Protein AF-Q84BA3-F1 (afdb_monomer)

Mean predicted aligned error: 8.58 Å

Secondary structure (DSSP, 8-state):
-HHHHTTS-GGGEEEES---TTHHHHGGGS--TT-EEEEESHHHHHHHHHHHHHHHHTSEEEEEEEEEPTTT--EEEEEEEEE---EEEEE---S---HHHHTTSPP------HHHHHHHHHHHHHHTSHHHHHHHHHHHHHHHHHHHHHHT----EEE-TTGGG-----SSTHHHHHHHHHHHHHHHHHHHTGGGS--EEEEETTEEEEEEEPPHHHHHHHHHHHHHHHHHHHTTTTTS---S---

Sequence (247 aa):
MEAVLGMMPEEERIQYSAMTGQSLYYLGETSLQHKILAIAEEEGVRQAAYALKLLQSDGELKIASTGKNEQSGELVTREYKVQGPVMLMLTTTASDVDEELLNRCLVLTVNESREQTQAIHAMQRHGQTLAGLLQSSEKQYLTTLHQNAQRLLRPLKVVNPYADRLTFLSDKTRTRRDHMKYLTLIQAIALLHQYQREVKRVEHRGQVIEYIEVEKSDIALANQLHTRCWAGRWMKCRRRRASCWCG

Nearest PDB structures (foldseek):
  6n55-assembly1_A  TM=3.656E-01  e=1.270E-01  Homo sapiens
  1s12-assembly1_A  TM=3.911E-01  e=2.007E+00  Thermotoga maritima
  6n53-assembly1_A-2  TM=2.383E-01  e=1.072E+00  Homo sapiens
  2zth-assembly1_A  TM=3.337E-01  e=4.830E+00  Rattus norvegicus
  1uty-assembly1_B  TM=1.773E-01  e=3.315E+00  Bluetongue virus 8

Solvent-accessible surface area (backbone atoms only — not comparable to full-atom values): 14679 Å² total; per-residue (Å²): 109,65,77,63,57,60,46,46,47,70,93,44,49,48,78,38,74,63,47,59,40,67,54,62,48,66,41,34,87,50,82,42,49,78,19,33,46,33,39,39,45,46,81,21,45,68,59,22,44,67,58,58,47,40,32,71,74,70,32,40,45,77,49,80,44,82,40,70,38,92,87,79,68,45,81,39,80,41,77,36,53,29,48,39,56,57,46,81,46,78,45,68,89,71,90,83,66,63,65,72,57,58,68,71,52,86,75,82,79,86,78,82,47,70,67,53,52,51,51,49,52,51,51,57,58,43,47,75,34,74,69,30,49,54,47,53,58,52,48,55,53,52,36,51,51,48,22,51,55,58,72,65,60,72,96,62,43,70,44,56,90,58,54,93,73,66,78,68,74,82,90,47,82,68,36,62,53,52,46,50,54,52,54,50,47,28,42,52,48,35,58,73,43,47,92,82,50,72,79,42,77,47,77,55,96,92,41,80,46,56,28,35,68,53,52,71,66,33,50,53,51,38,53,55,49,46,51,70,64,42,46,92,76,50,64,82,65,67,84,75,70,94,79,80,80,90,126

pLDDT: mean 83.38, std 15.81, range [28.83, 98.25]

Foldseek 3Di:
DCVVVLLADPLQEDEDQAAALVVVLVCLVPAQANHEYEYEECPRCVRNVVVVLCCCPVQKDKDWDWDADPPPRDTDIDIGMYGYDHHYHYDYPDPDDDVSVVLQDQDFDDDPDPVVVVVVVVLVVCCPDPVVVVVVVVVVVVSVVSNVLVVPQDPAAEDEPCLVVPDDDPPDPSVVNVSVVLVVQLRVLVSSCVVVFDWDWDDDPNDIHTHTYGDPVSNVVSVVVCCVRVVVPCVVPPPPDDDPDPD

Radius of gyration: 22.09 Å; Cα contacts (8 Å, |Δi|>4): 274; chains: 1; bounding box: 70×62×45 Å

Organism: Dickeya chrysanthemi (NCBI:txid556)

Structure (mmCIF, N/CA/C/O backbone):
data_AF-Q84BA3-F1
#
_entry.id   AF-Q84BA3-F1
#
loop_
_atom_site.group_PDB
_atom_site.id
_atom_site.type_symbol
_atom_site.label_atom_id
_atom_site.label_alt_id
_atom_site.label_comp_id
_atom_site.label_asym_id
_atom_site.label_entity_id
_atom_site.label_seq_id
_atom_site.pdbx_PDB_ins_code
_atom_site.Cartn_x
_atom_site.Cartn_y
_atom_site.Cartn_z
_atom_site.occupancy
_atom_site.B_iso_or_equiv
_atom_site.auth_seq_id
_atom_site.auth_comp_id
_atom_site.auth_asym_id
_atom_site.auth_atom_id
_atom_site.pdbx_PDB_model_num
ATOM 1 N N . MET A 1 1 ? 0.067 12.015 4.392 1.00 82.31 1 MET A N 1
ATOM 2 C CA . MET A 1 1 ? -0.953 10.988 4.089 1.00 82.31 1 MET A CA 1
ATOM 3 C C . MET A 1 1 ? -1.773 11.371 2.869 1.00 82.31 1 MET A C 1
ATOM 5 O O . MET A 1 1 ? -1.718 10.645 1.885 1.00 82.31 1 MET A O 1
ATOM 9 N N . GLU A 1 2 ? -2.438 12.528 2.888 1.00 84.06 2 GLU A N 1
ATOM 10 C CA . GLU A 1 2 ? -3.328 12.990 1.808 1.00 84.06 2 GLU A CA 1
ATOM 11 C C . GLU A 1 2 ? -2.705 12.960 0.411 1.00 84.06 2 GLU A C 1
ATOM 13 O O . GLU A 1 2 ? -3.321 12.445 -0.510 1.00 84.06 2 GLU A O 1
ATOM 18 N N . ALA A 1 3 ? -1.465 13.433 0.246 1.00 86.19 3 ALA A N 1
ATOM 19 C CA . ALA A 1 3 ? -0.806 13.429 -1.061 1.00 86.19 3 ALA A CA 1
ATOM 20 C C . ALA A 1 3 ? -0.650 12.017 -1.658 1.00 86.19 3 ALA A C 1
ATOM 22 O O . ALA A 1 3 ? -0.769 11.850 -2.865 1.00 86.19 3 ALA A O 1
ATOM 23 N N . VAL A 1 4 ? -0.406 11.003 -0.821 1.00 88.44 4 VAL A N 1
ATOM 24 C CA . VAL A 1 4 ? -0.268 9.606 -1.265 1.00 88.44 4 VAL A CA 1
ATOM 25 C C . VAL A 1 4 ? -1.645 8.992 -1.510 1.00 88.44 4 VAL A C 1
ATOM 27 O O . VAL A 1 4 ? -1.865 8.401 -2.562 1.00 88.44 4 VAL A O 1
ATOM 30 N N . LEU A 1 5 ? -2.595 9.183 -0.586 1.00 91.50 5 LEU A N 1
ATOM 31 C CA . LEU A 1 5 ? -3.969 8.693 -0.753 1.00 91.50 5 LEU A CA 1
ATOM 32 C C . LEU A 1 5 ? -4.692 9.349 -1.928 1.00 91.50 5 LEU A C 1
ATOM 34 O O . LEU A 1 5 ? -5.558 8.723 -2.524 1.00 91.50 5 LEU A O 1
ATOM 38 N N . GLY A 1 6 ? -4.367 10.598 -2.263 1.00 92.31 6 GLY A N 1
ATOM 39 C CA . GLY A 1 6 ? -4.923 11.316 -3.410 1.00 92.31 6 GLY A CA 1
ATOM 40 C C . GLY A 1 6 ? -4.546 10.688 -4.748 1.00 92.31 6 GLY A C 1
ATOM 41 O O . GLY A 1 6 ? -5.273 10.850 -5.721 1.00 92.31 6 GLY A O 1
ATOM 42 N N . MET A 1 7 ? -3.455 9.922 -4.800 1.00 92.62 7 MET A N 1
ATOM 43 C CA . MET A 1 7 ? -3.061 9.194 -6.008 1.00 92.62 7 MET A CA 1
ATOM 44 C C . MET A 1 7 ? -3.900 7.933 -6.239 1.00 92.62 7 MET A C 1
ATOM 46 O O . MET A 1 7 ? -3.851 7.388 -7.340 1.00 92.62 7 MET A O 1
ATOM 50 N N . MET A 1 8 ? -4.639 7.465 -5.229 1.00 94.88 8 MET A N 1
ATOM 51 C CA . MET A 1 8 ? -5.476 6.264 -5.284 1.00 94.88 8 MET A CA 1
ATOM 52 C C . MET A 1 8 ? -6.904 6.617 -5.732 1.00 94.88 8 MET A C 1
ATOM 54 O O . MET A 1 8 ? -7.374 7.706 -5.392 1.00 94.88 8 MET A O 1
ATOM 58 N N . PRO A 1 9 ? -7.597 5.734 -6.479 1.00 95.00 9 PRO A N 1
ATOM 59 C CA . PRO A 1 9 ? -9.021 5.887 -6.782 1.00 95.00 9 PRO A CA 1
ATOM 60 C C . PRO A 1 9 ? -9.851 6.122 -5.514 1.00 95.00 9 PRO 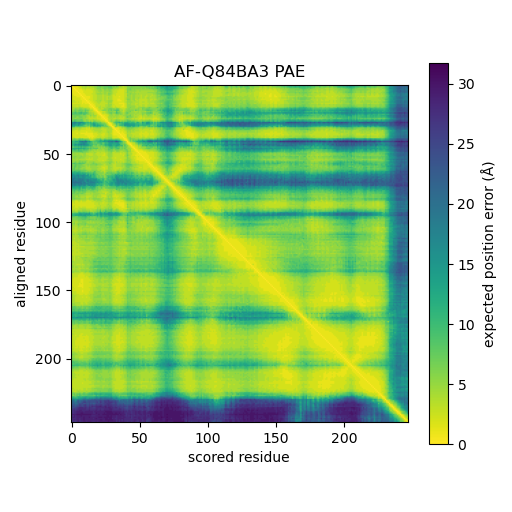A C 1
ATOM 62 O O . PRO A 1 9 ? -9.606 5.489 -4.485 1.00 95.00 9 PRO A O 1
ATOM 65 N N . GLU A 1 10 ? -10.826 7.030 -5.571 1.00 92.62 10 GLU A N 1
ATOM 66 C CA . GLU A 1 10 ? -11.609 7.413 -4.390 1.00 92.62 10 GLU A CA 1
ATOM 67 C C . GLU A 1 10 ? -12.462 6.266 -3.858 1.00 92.62 10 GLU A C 1
ATOM 69 O O . GLU A 1 10 ? -12.597 6.101 -2.650 1.00 92.62 10 GLU A O 1
ATOM 74 N N . GLU A 1 11 ? -12.966 5.430 -4.757 1.00 92.31 11 GLU A N 1
ATOM 75 C CA . GLU A 1 11 ? -13.736 4.240 -4.439 1.00 92.31 11 GLU A CA 1
ATOM 76 C C . GLU A 1 11 ? -12.907 3.146 -3.749 1.00 92.31 11 GLU A C 1
ATOM 78 O O . GLU A 1 11 ? -13.489 2.274 -3.109 1.00 92.31 11 GLU A O 1
ATOM 83 N N . GLU A 1 12 ? -11.571 3.189 -3.823 1.00 92.50 12 GLU A N 1
ATOM 84 C CA . GLU A 1 12 ? -10.677 2.194 -3.209 1.00 92.50 12 GLU A CA 1
ATOM 85 C C . GLU A 1 12 ? -10.097 2.632 -1.864 1.00 92.50 12 GLU A C 1
ATOM 87 O O . GLU A 1 12 ? -9.300 1.910 -1.259 1.00 92.50 12 GLU A O 1
ATOM 92 N N . ARG A 1 13 ? -10.499 3.800 -1.356 1.00 91.88 13 ARG A N 1
ATOM 93 C CA . ARG A 1 13 ? -10.029 4.330 -0.074 1.00 91.88 13 ARG A CA 1
ATOM 94 C C . ARG A 1 13 ? -11.191 4.667 0.849 1.00 91.88 13 ARG A C 1
ATOM 96 O O . ARG A 1 13 ? -12.211 5.203 0.434 1.00 91.88 13 ARG A O 1
ATOM 103 N N . ILE A 1 14 ? -10.997 4.394 2.129 1.00 90.50 14 ILE A N 1
ATOM 104 C CA . ILE A 1 14 ? -11.876 4.799 3.220 1.00 90.50 14 ILE A CA 1
ATOM 105 C C . ILE A 1 14 ? -10.997 5.530 4.224 1.00 90.50 14 ILE A C 1
ATOM 107 O O . ILE A 1 14 ? -9.989 4.985 4.675 1.00 90.50 14 ILE A O 1
ATOM 111 N N . GLN A 1 15 ? -11.351 6.770 4.548 1.00 88.38 15 GLN A N 1
ATOM 112 C CA . GLN A 1 15 ? -10.556 7.624 5.422 1.00 88.38 15 GLN A CA 1
ATOM 113 C C . GLN A 1 15 ? -11.372 8.070 6.632 1.00 88.38 15 GLN A C 1
ATOM 115 O O . GLN A 1 15 ? -12.465 8.612 6.482 1.00 88.38 15 GLN A O 1
ATOM 120 N N . TYR A 1 16 ? -10.796 7.900 7.819 1.00 85.31 16 TYR A N 1
ATOM 121 C CA . TYR A 1 16 ? -11.341 8.401 9.075 1.00 85.31 16 TYR A CA 1
ATOM 122 C C . TYR A 1 16 ? -10.332 9.316 9.767 1.00 85.31 16 TYR A C 1
ATOM 124 O O . TYR A 1 16 ? -9.139 9.013 9.821 1.00 85.31 16 TYR A O 1
ATOM 132 N N . SER A 1 17 ? -10.818 10.428 10.321 1.00 78.81 17 SER A N 1
ATOM 133 C CA . SER A 1 17 ? -10.006 11.317 11.164 1.00 78.81 17 SER A CA 1
ATOM 134 C C . SER A 1 17 ? -9.794 10.760 12.569 1.00 78.81 17 SER A C 1
ATOM 136 O O . SER A 1 17 ? -8.818 11.097 13.214 1.00 78.81 17 SER A O 1
ATOM 138 N N . ALA A 1 18 ? -10.731 9.945 13.050 1.00 74.50 18 ALA A N 1
ATOM 139 C CA . ALA A 1 18 ? -10.654 9.214 14.307 1.00 74.50 18 ALA A CA 1
ATOM 140 C C . ALA A 1 18 ? -11.649 8.048 14.250 1.00 74.50 18 ALA A C 1
ATOM 142 O O . ALA A 1 18 ? -12.666 8.125 13.558 1.00 74.50 18 ALA A O 1
ATOM 143 N N . MET A 1 19 ? -11.365 6.968 14.973 1.00 75.62 19 MET A N 1
ATOM 144 C CA . MET A 1 19 ? -12.190 5.760 14.981 1.00 75.62 19 MET A CA 1
ATOM 145 C C . MET A 1 19 ? -12.128 5.110 16.365 1.00 75.62 19 MET A C 1
ATOM 147 O O . MET A 1 19 ? -11.052 5.021 16.945 1.00 75.62 19 MET A O 1
ATOM 151 N N . THR A 1 20 ? -13.252 4.640 16.910 1.00 75.62 20 THR A N 1
ATOM 152 C CA . THR A 1 20 ? -13.233 3.883 18.175 1.00 75.62 20 THR A CA 1
ATOM 153 C C . THR A 1 20 ? -12.875 2.423 17.910 1.00 75.62 20 THR A C 1
ATOM 155 O O . THR A 1 20 ? -13.203 1.882 16.851 1.00 75.62 20 THR A O 1
ATOM 158 N N . GLY A 1 21 ? -12.280 1.737 18.890 1.00 72.38 21 GLY A N 1
ATOM 159 C CA . GLY A 1 21 ? -11.911 0.323 18.737 1.00 72.38 21 GLY A CA 1
ATOM 160 C C . GLY A 1 21 ? -13.070 -0.598 18.338 1.00 72.38 21 GLY A C 1
ATOM 161 O O . GLY A 1 21 ? -12.876 -1.558 17.596 1.00 72.38 21 GLY A O 1
ATOM 162 N N . GLN A 1 22 ? -14.287 -0.276 18.784 1.00 77.44 22 GLN A N 1
ATOM 163 C CA . GLN A 1 22 ? -15.493 -1.044 18.477 1.00 77.44 22 GLN A CA 1
ATOM 164 C C . GLN A 1 22 ? -16.050 -0.750 17.084 1.00 77.44 22 GLN A C 1
ATOM 166 O O . GLN A 1 22 ? -16.529 -1.666 16.423 1.00 77.44 22 GLN A O 1
ATOM 171 N N . SER A 1 23 ? -15.957 0.496 16.606 1.00 79.12 23 SER A N 1
ATOM 172 C CA . SER A 1 23 ? -16.542 0.883 15.314 1.00 79.12 23 SER A CA 1
ATOM 173 C C . SER A 1 23 ? -16.012 0.065 14.133 1.00 79.12 23 SER A C 1
ATOM 175 O O . SER A 1 23 ? -16.783 -0.229 13.225 1.00 79.12 23 SER A O 1
ATOM 177 N N . LEU A 1 24 ? -14.760 -0.415 14.193 1.00 80.44 24 LEU A N 1
ATOM 178 C CA . LEU A 1 24 ? -14.180 -1.265 13.150 1.00 80.44 24 LEU A CA 1
ATOM 179 C C . LEU A 1 24 ? -15.002 -2.539 12.903 1.00 80.44 24 LEU A C 1
ATOM 181 O O . LEU A 1 24 ? -15.130 -2.948 11.757 1.00 80.44 24 LEU A O 1
ATOM 185 N N . TYR A 1 25 ? -15.597 -3.139 13.938 1.00 81.75 25 TYR A N 1
ATOM 186 C CA . TYR A 1 25 ? -16.405 -4.354 13.790 1.00 81.75 25 TYR A CA 1
ATOM 187 C C . TYR A 1 25 ? -17.753 -4.105 13.104 1.00 81.75 25 TYR A C 1
ATOM 189 O O . TYR A 1 25 ? -18.306 -5.010 12.483 1.00 81.75 25 TYR A O 1
ATOM 197 N N . TYR A 1 26 ? -18.263 -2.877 13.192 1.00 78.94 26 TYR A N 1
ATOM 198 C CA . TYR A 1 26 ? -19.525 -2.463 12.581 1.00 78.94 26 TYR A CA 1
ATOM 199 C C . TYR A 1 26 ? -19.335 -1.911 11.166 1.00 78.94 26 TYR A C 1
ATOM 201 O O . TYR A 1 26 ? -20.311 -1.727 10.446 1.00 78.94 26 TYR A O 1
ATOM 209 N N . LEU A 1 27 ? -18.087 -1.734 10.714 1.00 76.56 27 LEU A N 1
ATOM 210 C CA . LEU A 1 27 ? -17.795 -1.381 9.325 1.00 76.56 27 LEU A CA 1
ATOM 211 C C . LEU A 1 27 ? -18.177 -2.482 8.335 1.00 76.56 27 LEU A C 1
ATOM 213 O O . LEU A 1 27 ? -18.086 -2.232 7.148 1.00 76.56 27 LEU A O 1
ATOM 217 N N . GLY A 1 28 ? -18.613 -3.669 8.774 1.00 62.25 28 GLY A N 1
ATOM 218 C CA . GLY A 1 28 ? -18.978 -4.791 7.900 1.00 62.25 28 GLY A CA 1
ATOM 219 C C . GLY A 1 28 ? -20.085 -4.482 6.888 1.00 62.25 28 GLY A C 1
ATOM 220 O O . GLY A 1 28 ? -20.147 -5.123 5.843 1.00 62.25 28 GLY A O 1
ATOM 221 N N . GLU A 1 29 ? -20.913 -3.467 7.154 1.00 61.31 29 GLU A N 1
ATOM 222 C CA . GLU A 1 29 ? -21.883 -2.938 6.183 1.00 61.31 29 GLU A CA 1
ATOM 223 C C . GLU A 1 29 ? -21.196 -2.263 4.977 1.00 61.31 29 GLU A C 1
ATOM 225 O O . GLU A 1 29 ? -21.759 -2.187 3.888 1.00 61.31 29 GLU A O 1
ATOM 230 N N . THR A 1 30 ? -19.949 -1.820 5.146 1.00 65.06 30 THR A N 1
ATOM 231 C CA . THR A 1 30 ? -19.073 -1.274 4.105 1.00 65.06 30 THR A CA 1
ATOM 232 C C . THR A 1 30 ? -17.972 -2.293 3.777 1.00 65.06 30 THR A C 1
ATOM 234 O O . THR A 1 30 ? -17.165 -2.664 4.625 1.00 65.06 30 THR A O 1
ATOM 237 N N . SER A 1 31 ? -17.886 -2.769 2.532 1.00 74.88 31 SER A N 1
ATOM 238 C CA . SER A 1 31 ? -16.836 -3.731 2.159 1.00 74.88 31 SER A CA 1
ATOM 239 C C . SER A 1 31 ? -15.438 -3.110 2.307 1.00 74.88 31 SER A C 1
ATOM 241 O O . SER A 1 31 ? -15.083 -2.213 1.543 1.00 74.88 31 SER A O 1
ATOM 243 N N . LEU A 1 32 ? -14.637 -3.592 3.268 1.00 86.81 32 LEU A N 1
ATOM 244 C CA . LEU A 1 32 ? -13.213 -3.237 3.416 1.00 86.81 32 LEU A CA 1
ATOM 245 C C . LEU A 1 32 ? -12.291 -4.098 2.541 1.00 86.81 32 LEU A C 1
ATOM 247 O O . LEU A 1 32 ? -11.094 -3.823 2.434 1.00 86.81 32 LEU A O 1
ATOM 251 N N . GLN A 1 33 ? -12.835 -5.147 1.927 1.00 89.25 33 GLN A N 1
ATOM 252 C CA . GLN A 1 33 ? -12.068 -6.071 1.112 1.00 89.25 33 GLN A CA 1
ATOM 253 C C . GLN A 1 33 ? -11.496 -5.344 -0.112 1.00 89.25 33 GLN A C 1
ATOM 255 O O . GLN A 1 33 ? -12.212 -4.679 -0.854 1.00 89.25 33 GLN A O 1
ATOM 260 N N . HIS A 1 34 ? -10.185 -5.490 -0.296 1.00 89.50 34 HIS A N 1
ATOM 261 C CA . HIS A 1 34 ? -9.363 -4.842 -1.318 1.00 89.50 34 HIS A CA 1
ATOM 262 C C . HIS A 1 34 ? -9.282 -3.308 -1.241 1.00 89.50 34 HIS A C 1
ATOM 264 O O . HIS A 1 34 ? -8.751 -2.695 -2.162 1.00 89.50 34 HIS A O 1
ATOM 270 N N . LYS A 1 35 ? -9.695 -2.693 -0.123 1.00 91.94 35 LYS A N 1
ATOM 271 C CA . LYS A 1 35 ? -9.622 -1.237 0.076 1.00 91.94 35 LYS A CA 1
ATOM 272 C C . LYS A 1 35 ? -8.442 -0.799 0.933 1.00 91.94 35 LYS A C 1
ATOM 274 O O . LYS A 1 35 ? -7.817 -1.585 1.650 1.00 91.94 35 LYS A O 1
ATOM 279 N N . ILE A 1 36 ? -8.160 0.496 0.874 1.00 93.00 36 ILE A N 1
ATOM 280 C CA . ILE A 1 36 ? -7.239 1.194 1.764 1.00 93.00 36 ILE A CA 1
ATOM 281 C C . ILE A 1 36 ? -8.044 1.779 2.923 1.00 93.00 36 ILE A C 1
ATOM 283 O O . ILE A 1 36 ? -8.862 2.671 2.713 1.00 93.00 36 ILE A O 1
ATOM 287 N N . LEU A 1 37 ? -7.789 1.317 4.144 1.00 90.44 37 LEU A N 1
ATOM 288 C CA . LEU A 1 37 ? -8.299 1.934 5.363 1.00 90.44 37 LEU A CA 1
ATOM 289 C C . LEU A 1 37 ? -7.246 2.905 5.904 1.00 90.44 37 LEU A C 1
ATOM 291 O O . LEU A 1 37 ? -6.203 2.496 6.424 1.00 90.44 37 LEU A O 1
ATOM 295 N N . ALA A 1 38 ? -7.528 4.195 5.761 1.00 90.25 38 ALA A N 1
ATOM 296 C CA . ALA A 1 38 ? -6.699 5.280 6.248 1.00 90.25 38 ALA A CA 1
ATOM 297 C C . ALA A 1 38 ? -7.251 5.852 7.557 1.00 90.25 38 ALA A C 1
ATOM 299 O O . ALA A 1 38 ? -8.403 6.281 7.613 1.00 90.25 38 ALA A O 1
ATOM 300 N N . ILE A 1 39 ? -6.424 5.892 8.599 1.00 86.25 39 ILE A N 1
ATOM 301 C CA . ILE A 1 39 ? -6.796 6.460 9.901 1.00 86.25 39 ILE A CA 1
ATOM 302 C C . ILE A 1 39 ? -5.779 7.546 10.244 1.00 86.25 39 ILE A C 1
ATOM 304 O O . ILE A 1 39 ? -4.583 7.264 10.392 1.00 86.25 39 ILE A O 1
ATOM 308 N N . ALA A 1 40 ? -6.252 8.790 10.326 1.00 79.25 40 ALA A N 1
ATOM 309 C CA . ALA A 1 40 ? -5.443 9.903 10.802 1.00 79.25 40 ALA A CA 1
ATOM 310 C C . ALA A 1 40 ? -5.349 9.848 12.334 1.00 79.25 40 ALA A C 1
ATOM 312 O O . ALA A 1 40 ? -6.365 9.693 12.994 1.00 79.25 40 ALA A O 1
ATOM 313 N N . GLU A 1 41 ? -4.137 10.001 12.868 1.00 71.12 41 GLU A N 1
ATOM 314 C CA . GLU A 1 41 ? -3.831 10.184 14.296 1.00 71.12 41 GLU A CA 1
ATOM 315 C C . GLU A 1 41 ? -4.161 8.990 15.226 1.00 71.12 41 GLU A C 1
ATOM 317 O O . GLU A 1 41 ? -5.109 8.225 15.057 1.00 71.12 41 GLU A O 1
ATOM 322 N N . GLU A 1 42 ? -3.289 8.759 16.215 1.00 61.81 42 GLU A N 1
ATOM 323 C CA . GLU A 1 42 ? -3.194 7.472 16.923 1.00 61.81 42 GLU A CA 1
ATOM 324 C C . GLU A 1 42 ? -4.293 7.223 17.963 1.00 61.81 42 GLU A C 1
ATOM 326 O O . GLU A 1 42 ? -4.527 6.064 18.294 1.00 61.81 42 GLU A O 1
ATOM 331 N N . GLU A 1 43 ? -4.982 8.246 18.482 1.00 62.56 43 GLU A N 1
ATOM 332 C CA . GLU A 1 43 ? -5.937 8.057 19.592 1.00 62.56 43 GLU A CA 1
ATOM 333 C C . GLU A 1 43 ? -6.988 6.979 19.249 1.00 62.56 43 GLU A C 1
ATOM 335 O O . GLU A 1 43 ? -7.317 6.118 20.070 1.00 62.56 43 GLU A O 1
ATOM 340 N N . GLY A 1 44 ? -7.423 6.942 17.982 1.00 58.59 44 GLY A N 1
ATOM 341 C CA . GLY A 1 44 ? -8.300 5.892 17.464 1.00 58.59 44 GLY A CA 1
ATOM 342 C C . GLY A 1 44 ? -7.599 4.568 17.127 1.00 58.59 44 GLY A C 1
ATOM 343 O O . GLY A 1 44 ? -8.170 3.488 17.294 1.00 58.59 44 GLY A O 1
ATOM 344 N N . VAL A 1 45 ? -6.334 4.616 16.700 1.00 64.62 45 VAL A N 1
ATOM 345 C CA . VAL A 1 45 ? -5.530 3.423 16.380 1.00 64.62 45 VAL A CA 1
ATOM 346 C C . VAL A 1 45 ? -5.225 2.612 17.633 1.00 64.62 45 VAL A C 1
ATOM 348 O O . VAL A 1 45 ? -5.327 1.390 17.582 1.00 64.62 45 VAL A O 1
ATOM 351 N N . ARG A 1 46 ? -4.902 3.246 18.766 1.00 68.25 46 ARG A N 1
ATOM 352 C CA . ARG A 1 46 ? -4.564 2.538 20.012 1.00 68.25 46 ARG A CA 1
ATOM 353 C C . ARG A 1 46 ? -5.735 1.698 20.525 1.00 68.25 46 ARG A C 1
ATOM 355 O O . ARG A 1 46 ? -5.549 0.545 20.904 1.00 68.25 46 ARG A O 1
ATOM 362 N N . GLN A 1 47 ? -6.951 2.239 20.457 1.00 66.81 47 GLN A N 1
ATOM 363 C CA . GLN A 1 47 ? -8.168 1.514 20.835 1.00 66.81 47 GLN A CA 1
ATOM 364 C C . GLN A 1 47 ? -8.531 0.403 19.836 1.00 66.81 47 GLN A C 1
ATOM 366 O O . GLN A 1 47 ? -9.110 -0.610 20.225 1.00 66.81 47 GLN A O 1
ATOM 371 N N . ALA A 1 48 ? -8.190 0.574 18.555 1.00 73.94 48 ALA A N 1
ATOM 372 C CA . ALA A 1 48 ? -8.472 -0.388 17.488 1.00 73.94 48 ALA A CA 1
ATOM 373 C C . ALA A 1 48 ? -7.313 -1.356 17.185 1.00 73.94 48 ALA A C 1
ATOM 375 O O . ALA A 1 48 ? -7.476 -2.246 16.351 1.00 73.94 48 ALA A O 1
ATOM 376 N N . ALA A 1 49 ? -6.155 -1.222 17.841 1.00 77.00 49 ALA A N 1
ATOM 377 C CA . ALA A 1 49 ? -4.911 -1.903 17.469 1.00 77.00 49 ALA A CA 1
ATOM 378 C C . ALA A 1 49 ? -5.065 -3.428 17.415 1.00 77.00 49 ALA A C 1
ATOM 380 O O . ALA A 1 49 ? -4.583 -4.074 16.483 1.00 77.00 49 ALA A O 1
ATOM 381 N N . TYR A 1 50 ? -5.796 -4.000 18.375 1.00 79.50 50 TYR A N 1
ATOM 382 C CA . TYR A 1 50 ? -6.081 -5.433 18.408 1.00 79.50 50 TYR A CA 1
ATOM 383 C C . TYR A 1 50 ? -6.931 -5.888 17.213 1.00 79.50 50 TYR A C 1
ATOM 385 O O . TYR A 1 50 ? -6.601 -6.872 16.554 1.00 79.50 50 TYR A O 1
ATOM 393 N N . ALA A 1 51 ? -7.984 -5.143 16.882 1.00 82.56 51 ALA A N 1
ATOM 394 C CA . ALA A 1 51 ? -8.846 -5.460 15.750 1.00 82.56 51 ALA A CA 1
ATOM 395 C C . ALA A 1 51 ? -8.099 -5.271 14.413 1.00 82.56 51 ALA A C 1
ATOM 397 O O . ALA A 1 51 ? -8.152 -6.129 13.538 1.00 82.56 51 ALA A O 1
ATOM 398 N N . LEU A 1 52 ? -7.289 -4.217 14.277 1.00 83.00 52 LEU A N 1
ATOM 399 C CA . LEU A 1 52 ? -6.418 -4.013 13.110 1.00 83.00 52 LEU A CA 1
ATOM 400 C C . LEU A 1 52 ? -5.359 -5.118 12.965 1.00 83.00 52 LEU A C 1
ATOM 402 O O . LEU A 1 52 ? -4.968 -5.462 11.846 1.00 83.00 52 LEU A O 1
ATOM 406 N N . LYS A 1 53 ? -4.884 -5.682 14.081 1.00 81.38 53 LYS A N 1
ATOM 407 C CA . LYS A 1 53 ? -3.974 -6.833 14.092 1.00 81.38 53 LYS A CA 1
ATOM 408 C C . LYS A 1 53 ? -4.669 -8.089 13.570 1.00 81.38 53 LYS A C 1
ATOM 410 O O . LYS A 1 53 ? -4.106 -8.727 12.683 1.00 81.38 53 LYS A O 1
ATOM 415 N N . LEU A 1 54 ? -5.852 -8.419 14.093 1.00 83.44 54 LEU A N 1
ATOM 416 C CA . LEU A 1 54 ? -6.629 -9.583 13.653 1.00 83.44 54 LEU A CA 1
ATOM 417 C C . LEU A 1 54 ? -7.002 -9.476 12.171 1.00 83.44 54 LEU A C 1
ATOM 419 O O . LEU A 1 54 ? -6.808 -10.421 11.417 1.00 83.44 54 LEU A O 1
ATOM 423 N N . LEU A 1 55 ? -7.425 -8.296 11.714 1.00 84.94 55 LEU A N 1
ATOM 424 C CA . LEU A 1 55 ? -7.779 -8.085 10.310 1.00 84.94 55 LEU A CA 1
ATOM 425 C C . LEU A 1 55 ? -6.579 -8.283 9.365 1.00 84.94 55 LEU A C 1
ATOM 427 O O . LEU A 1 55 ? -6.748 -8.775 8.252 1.00 84.94 55 LEU A O 1
ATOM 431 N N . GLN A 1 56 ? -5.361 -7.947 9.809 1.00 82.25 56 GLN A N 1
ATOM 432 C CA . GLN A 1 56 ? -4.130 -8.199 9.050 1.00 82.25 56 GLN A CA 1
ATOM 433 C C . GLN A 1 56 ? -3.670 -9.662 9.082 1.00 82.25 56 GLN A C 1
ATOM 435 O O . GLN A 1 56 ? -3.046 -10.103 8.118 1.00 82.25 56 GLN A O 1
ATOM 440 N N . SER A 1 57 ? -3.880 -10.390 10.186 1.00 80.44 57 SER A N 1
ATOM 441 C CA . SER A 1 57 ? -3.409 -11.776 10.316 1.00 80.44 57 SER A CA 1
ATOM 442 C C . SER A 1 57 ? -4.406 -12.793 9.779 1.00 80.44 57 SER A C 1
ATOM 444 O O . SER A 1 57 ? -4.011 -13.698 9.048 1.00 80.44 57 SER A O 1
ATOM 446 N N . ASP A 1 58 ? -5.676 -12.620 10.124 1.00 84.19 58 ASP A N 1
ATOM 447 C CA . ASP A 1 58 ? -6.721 -13.625 9.936 1.00 84.19 58 ASP A CA 1
ATOM 448 C C . ASP A 1 58 ? -7.586 -13.289 8.713 1.00 84.19 58 ASP A C 1
ATOM 450 O O . ASP A 1 58 ? -8.319 -14.134 8.207 1.00 84.19 58 ASP A O 1
ATOM 454 N N . GLY A 1 59 ? -7.485 -12.054 8.208 1.00 83.38 59 GLY A N 1
ATOM 455 C CA . GLY A 1 59 ? -8.211 -11.593 7.027 1.00 83.38 59 GLY A CA 1
ATOM 456 C C . GLY A 1 59 ? -9.705 -11.363 7.263 1.00 83.38 59 GLY A C 1
ATOM 457 O O . GLY A 1 59 ? -10.406 -10.974 6.333 1.00 83.38 59 GLY A O 1
ATOM 458 N N . GLU A 1 60 ? -10.206 -11.557 8.482 1.00 87.50 60 GLU A N 1
ATOM 459 C CA . GLU A 1 60 ? -11.581 -11.253 8.868 1.00 87.50 60 GLU A CA 1
ATOM 460 C C . GLU A 1 60 ? -11.678 -10.815 10.336 1.00 87.50 60 GLU A C 1
ATOM 462 O O . GLU A 1 60 ? -10.846 -11.173 11.167 1.00 87.50 60 GLU A O 1
ATOM 467 N N . LEU A 1 61 ? -12.720 -10.045 10.655 1.00 86.94 61 LEU A N 1
ATOM 468 C CA . LEU A 1 61 ? -13.149 -9.760 12.024 1.00 86.94 61 LEU A CA 1
ATOM 469 C C . LEU A 1 61 ? -14.569 -10.257 12.213 1.00 86.94 61 LEU A C 1
ATOM 471 O O . LEU A 1 61 ? -15.412 -10.083 11.333 1.00 86.94 61 LEU A O 1
ATOM 475 N N . LYS A 1 62 ? -14.833 -10.842 13.378 1.00 85.94 62 LYS A N 1
ATOM 476 C CA . LYS A 1 62 ? -16.163 -11.273 13.799 1.00 85.94 62 LYS A CA 1
ATOM 477 C C . LYS A 1 62 ? -16.392 -10.848 15.239 1.00 85.94 62 LYS A C 1
ATOM 479 O O . LYS A 1 62 ? -15.524 -11.059 16.084 1.00 85.94 62 LYS A O 1
ATOM 484 N N . ILE A 1 63 ? -17.556 -10.276 15.512 1.00 86.00 63 ILE A N 1
ATOM 485 C CA . ILE A 1 63 ? -18.021 -10.018 16.874 1.00 86.00 63 ILE A CA 1
ATOM 486 C C . ILE A 1 63 ? -19.508 -10.346 16.968 1.00 86.00 63 ILE A C 1
ATOM 488 O O . ILE A 1 63 ? -20.276 -10.064 16.049 1.00 86.00 63 ILE A O 1
ATOM 492 N N . ALA A 1 64 ? -19.913 -10.932 18.087 1.00 85.69 64 ALA A N 1
ATOM 493 C CA . ALA A 1 64 ? -21.313 -11.078 18.450 1.00 85.69 64 ALA A CA 1
ATOM 494 C C . ALA A 1 64 ? -21.674 -9.949 19.421 1.00 85.69 64 ALA A C 1
ATOM 496 O O . ALA A 1 64 ? -20.994 -9.760 20.431 1.00 85.69 64 ALA A O 1
ATOM 497 N N . SER A 1 65 ? -22.719 -9.187 19.110 1.00 84.44 65 SER A N 1
ATOM 498 C CA . SER A 1 65 ? -23.191 -8.078 19.940 1.00 84.44 65 SER A CA 1
ATOM 499 C C . SER A 1 65 ? -24.704 -8.151 20.108 1.00 84.44 65 SER A C 1
ATOM 501 O O . SER A 1 65 ? -25.430 -8.567 19.204 1.00 84.44 65 SER A O 1
ATOM 503 N N . THR A 1 66 ? -25.200 -7.780 21.284 1.00 85.25 66 THR A N 1
ATOM 504 C CA . THR A 1 66 ? -26.631 -7.835 21.589 1.00 85.25 66 THR A CA 1
ATOM 505 C C . THR A 1 66 ? -27.334 -6.625 20.978 1.00 85.25 66 THR A C 1
ATOM 507 O O . THR A 1 66 ? -27.113 -5.492 21.399 1.00 85.25 66 THR A O 1
ATOM 510 N N . GLY A 1 67 ? -28.193 -6.866 19.988 1.00 81.19 67 GLY A N 1
ATOM 511 C CA . GLY A 1 67 ? -29.080 -5.872 19.392 1.00 81.19 67 GLY A CA 1
ATOM 512 C C . GLY A 1 67 ? -30.511 -6.014 19.907 1.00 81.19 67 GLY A C 1
ATOM 513 O O . GLY A 1 67 ? -30.890 -7.039 20.470 1.00 81.19 67 GLY A O 1
ATOM 514 N N . LYS A 1 68 ? -31.335 -4.989 19.697 1.00 82.44 68 LYS A N 1
ATOM 515 C CA . LYS A 1 68 ? -32.773 -5.055 19.979 1.00 82.44 68 LYS A CA 1
ATOM 516 C C . LYS A 1 68 ? -33.526 -5.373 18.690 1.00 82.44 68 LYS A C 1
ATOM 518 O O . LYS A 1 68 ? -33.242 -4.778 17.649 1.00 82.44 68 LYS A O 1
ATOM 523 N N . ASN A 1 69 ? -34.462 -6.313 18.739 1.00 79.19 69 ASN A N 1
ATOM 524 C CA . ASN A 1 69 ? -35.366 -6.557 17.622 1.00 79.19 69 ASN A CA 1
ATOM 525 C C . ASN A 1 69 ? -36.377 -5.399 17.531 1.00 79.19 69 ASN A C 1
ATOM 527 O O . ASN A 1 69 ? -37.076 -5.116 18.502 1.00 79.19 69 ASN A O 1
ATOM 531 N N . GLU A 1 70 ? -36.447 -4.726 16.380 1.00 80.50 70 GLU A N 1
ATOM 532 C CA . GLU A 1 70 ? -37.339 -3.577 16.155 1.00 80.50 70 GLU A CA 1
ATOM 533 C C . GLU A 1 70 ? -38.825 -3.957 16.228 1.00 80.50 70 GLU A C 1
ATOM 535 O O . GLU A 1 70 ? -39.652 -3.114 16.561 1.00 80.50 70 GLU A O 1
ATOM 540 N N . GLN A 1 71 ? -39.160 -5.227 15.969 1.00 81.25 71 GLN A N 1
ATOM 541 C CA . GLN A 1 71 ? -40.539 -5.721 15.967 1.00 81.25 71 GLN A CA 1
ATOM 542 C C . GLN A 1 71 ? -40.964 -6.328 17.310 1.00 81.25 71 GLN A C 1
ATOM 544 O O . GLN A 1 71 ? -42.076 -6.072 17.760 1.00 81.25 71 GLN A O 1
ATOM 549 N N . SER A 1 72 ? -40.104 -7.125 17.960 1.00 82.44 72 SER A N 1
ATOM 550 C CA . SER A 1 72 ? -40.456 -7.815 19.218 1.00 82.44 72 SER A CA 1
ATOM 551 C C . SER A 1 72 ? -39.952 -7.116 20.483 1.00 82.44 72 SER A C 1
ATOM 553 O O . SER A 1 72 ? -40.403 -7.426 21.581 1.00 82.44 72 SER A O 1
ATOM 555 N N . GLY A 1 73 ? -39.002 -6.183 20.364 1.00 82.69 73 GLY A N 1
ATOM 556 C CA . GLY A 1 73 ? -38.347 -5.542 21.506 1.00 82.69 73 GLY A CA 1
ATOM 557 C C . GLY A 1 73 ? -37.393 -6.452 22.290 1.00 82.69 73 GLY A C 1
ATOM 558 O O . GLY A 1 73 ? -36.751 -5.974 23.228 1.00 82.69 73 GLY A O 1
ATOM 559 N N . GLU A 1 74 ? -37.268 -7.723 21.903 1.00 85.69 74 GLU A N 1
ATOM 560 C CA . GLU A 1 74 ? -36.389 -8.698 22.543 1.00 85.69 74 GLU A CA 1
ATOM 561 C C . GLU A 1 74 ? -34.917 -8.435 22.215 1.00 85.69 74 GLU A C 1
ATOM 563 O O . GLU A 1 74 ? -34.563 -7.916 21.149 1.00 85.69 74 GLU A O 1
ATOM 568 N N . LEU A 1 75 ? -34.050 -8.816 23.153 1.00 85.25 75 LEU A N 1
ATOM 569 C CA . LEU A 1 75 ? -32.609 -8.811 22.953 1.00 85.25 75 LEU A CA 1
ATOM 570 C C . LEU A 1 75 ? -32.229 -10.010 22.084 1.00 85.25 75 LEU A C 1
ATOM 572 O O . LEU A 1 75 ? -32.410 -11.157 22.483 1.00 85.25 75 LEU A O 1
ATOM 576 N N . VAL A 1 76 ? -31.685 -9.731 20.905 1.00 86.75 76 VAL A N 1
ATOM 577 C CA . VAL A 1 76 ? -31.203 -10.735 19.957 1.00 86.75 76 VAL A CA 1
ATOM 578 C C . VAL A 1 76 ? -29.713 -10.536 19.723 1.00 86.75 76 VAL A C 1
ATOM 580 O O . VAL A 1 76 ? -29.243 -9.421 19.498 1.00 86.75 76 VAL A O 1
ATOM 583 N N . THR A 1 77 ? -28.944 -11.617 19.768 1.00 86.19 77 THR A N 1
ATOM 584 C CA . THR A 1 77 ? -27.526 -11.569 19.405 1.00 86.19 77 THR A CA 1
ATOM 585 C C . THR A 1 77 ? -27.403 -11.403 17.894 1.00 86.19 77 THR A C 1
ATOM 587 O O . THR A 1 77 ? -27.907 -12.224 17.131 1.00 86.19 77 THR A O 1
ATOM 590 N N . ARG A 1 78 ? -26.741 -10.330 17.459 1.00 83.69 78 ARG A N 1
ATOM 591 C CA . ARG A 1 78 ? -26.388 -10.078 16.061 1.00 83.69 78 ARG A CA 1
ATOM 592 C C . ARG A 1 78 ? -24.895 -10.305 15.873 1.00 83.69 78 ARG A C 1
ATOM 594 O O . ARG A 1 78 ? -24.082 -9.840 16.671 1.00 83.69 78 ARG A O 1
ATOM 601 N N . GLU A 1 79 ? -24.542 -11.013 14.810 1.00 84.62 79 GLU A N 1
ATOM 602 C CA . GLU A 1 79 ? -23.152 -11.186 14.404 1.00 84.62 79 GLU A CA 1
ATOM 603 C C . GLU A 1 79 ? -22.772 -10.124 13.377 1.00 84.62 79 GLU A C 1
ATOM 605 O O . GLU A 1 79 ? -23.457 -9.940 12.371 1.00 84.62 79 GLU A O 1
ATOM 610 N N . TYR A 1 80 ? -21.653 -9.451 13.624 1.00 85.38 80 TYR A N 1
ATOM 611 C CA . TYR A 1 80 ? -21.055 -8.497 12.702 1.00 85.38 80 TYR A CA 1
ATOM 612 C C . TYR A 1 80 ? -19.760 -9.084 12.161 1.00 85.38 80 TYR A C 1
ATOM 614 O O . TYR A 1 80 ? -18.914 -9.562 12.926 1.00 85.38 80 TYR A O 1
ATOM 622 N N . LYS A 1 81 ? -19.612 -9.054 10.834 1.00 85.75 81 LYS A N 1
ATOM 623 C CA . LYS A 1 81 ? -18.453 -9.598 10.133 1.00 85.75 81 LYS A CA 1
ATOM 624 C C . LYS A 1 81 ? -17.847 -8.559 9.199 1.00 85.75 81 LYS A C 1
ATOM 626 O O . LYS A 1 81 ? -18.547 -7.975 8.382 1.00 85.75 81 LYS A O 1
ATOM 631 N N . VAL A 1 82 ? -16.529 -8.418 9.261 1.00 87.62 82 VAL A N 1
ATOM 632 C CA . VAL A 1 82 ? -15.729 -7.581 8.360 1.00 87.62 82 VAL A CA 1
ATOM 633 C C . VAL A 1 82 ? -14.742 -8.478 7.629 1.00 87.62 82 VAL A C 1
ATOM 635 O O . VAL A 1 82 ? -14.104 -9.322 8.257 1.00 87.62 82 VAL A O 1
ATOM 638 N N . GLN A 1 83 ? -14.610 -8.315 6.314 1.00 87.38 83 GLN A N 1
ATOM 639 C CA . GLN A 1 83 ? -13.684 -9.104 5.498 1.00 87.38 83 GLN A CA 1
ATOM 640 C C . GLN A 1 83 ? -12.570 -8.227 4.927 1.00 87.38 83 GLN A C 1
ATOM 642 O O . GLN A 1 83 ? -12.821 -7.140 4.410 1.00 87.38 83 GLN A O 1
ATOM 647 N N . GLY A 1 84 ? -11.342 -8.727 5.021 1.00 85.75 84 GLY A N 1
ATOM 648 C CA . GLY A 1 84 ? -10.191 -8.270 4.257 1.00 85.75 84 GLY A CA 1
ATOM 649 C C . GLY A 1 84 ? -10.003 -9.094 2.972 1.00 85.75 84 GLY A C 1
ATOM 650 O O . GLY A 1 84 ? -10.911 -9.818 2.553 1.00 85.75 84 GLY A O 1
ATOM 651 N N . PRO A 1 85 ? -8.826 -9.016 2.327 1.00 87.88 85 PRO A N 1
ATOM 652 C CA . PRO A 1 85 ? -7.640 -8.259 2.744 1.00 87.88 85 PRO A CA 1
ATOM 653 C C . PRO A 1 85 ? -7.852 -6.742 2.657 1.00 87.88 85 PRO A C 1
ATOM 655 O O . PRO A 1 85 ? -8.560 -6.275 1.776 1.00 87.88 85 PRO A O 1
ATOM 658 N N . VAL A 1 86 ? -7.214 -5.977 3.543 1.00 88.31 86 VAL A N 1
ATOM 659 C CA . VAL A 1 86 ? -7.264 -4.504 3.572 1.00 88.31 86 VAL A CA 1
ATOM 660 C C . VAL A 1 86 ? -5.841 -3.951 3.649 1.00 88.31 86 VAL A C 1
ATOM 662 O O . VAL A 1 86 ? -4.979 -4.538 4.310 1.00 88.31 86 VAL A O 1
ATOM 665 N N . MET A 1 87 ? -5.576 -2.825 2.992 1.00 90.56 87 MET A N 1
ATOM 666 C CA . MET A 1 87 ? -4.328 -2.080 3.173 1.00 90.56 87 MET A CA 1
ATOM 667 C C . MET A 1 87 ? -4.534 -1.034 4.269 1.00 90.56 87 MET A C 1
ATOM 669 O O . MET A 1 87 ? -5.438 -0.212 4.173 1.00 90.56 87 MET A O 1
ATOM 673 N N . LEU A 1 88 ? -3.714 -1.060 5.320 1.00 88.69 88 LEU A N 1
ATOM 674 C CA . LEU A 1 88 ? -3.786 -0.069 6.394 1.00 88.69 88 LEU A CA 1
ATOM 675 C C . LEU A 1 88 ? -2.796 1.070 6.151 1.00 88.69 88 LEU A C 1
ATOM 677 O O . LEU A 1 88 ? -1.596 0.828 5.997 1.00 88.69 88 LEU A O 1
ATOM 681 N N . MET A 1 89 ? -3.280 2.311 6.210 1.00 89.75 89 MET A N 1
ATOM 682 C CA . MET A 1 89 ? -2.443 3.509 6.208 1.00 89.75 89 MET A CA 1
ATOM 683 C C . MET A 1 89 ? -2.707 4.327 7.470 1.00 89.75 89 MET A C 1
ATOM 685 O O . MET A 1 89 ? -3.787 4.872 7.661 1.00 89.75 89 MET A O 1
ATOM 689 N N . LEU A 1 90 ? -1.705 4.413 8.338 1.00 86.69 90 LEU A N 1
ATOM 690 C CA . LEU A 1 90 ? -1.826 5.054 9.645 1.00 86.69 90 LEU A CA 1
ATOM 691 C C . LEU A 1 90 ? -0.816 6.197 9.739 1.00 86.69 90 LEU A C 1
ATOM 693 O O . LEU A 1 90 ? 0.336 6.036 9.321 1.00 86.69 90 LEU A O 1
ATOM 69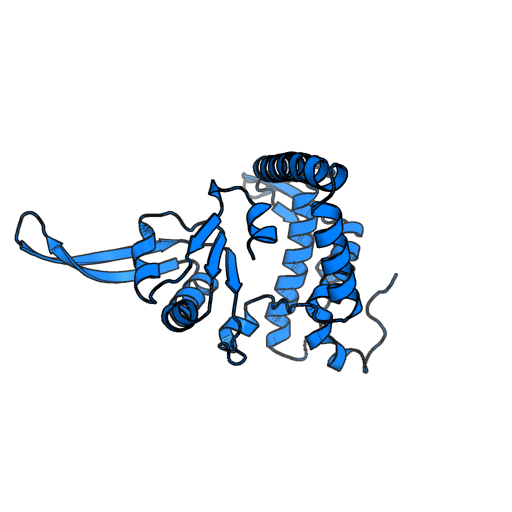7 N N . THR A 1 91 ? -1.218 7.331 10.308 1.00 85.56 91 THR A N 1
ATOM 698 C CA . THR A 1 91 ? -0.287 8.402 10.695 1.00 85.56 91 THR A CA 1
ATOM 699 C C . THR A 1 91 ? -0.303 8.615 12.194 1.00 85.56 91 THR A C 1
ATOM 701 O O . THR A 1 91 ? -1.362 8.630 12.809 1.00 85.56 91 THR A O 1
ATOM 704 N N . THR A 1 92 ? 0.872 8.819 12.781 1.00 79.12 92 THR A N 1
ATOM 705 C CA . THR A 1 92 ? 1.021 9.083 14.212 1.00 79.12 92 THR A CA 1
ATOM 706 C C . THR A 1 92 ? 2.173 10.050 14.460 1.00 79.12 92 THR A C 1
ATOM 708 O O . THR A 1 92 ? 3.169 10.035 13.734 1.00 79.12 92 THR A O 1
ATOM 711 N N . THR A 1 93 ? 2.009 10.896 15.472 1.00 76.12 93 THR A N 1
ATOM 712 C CA . THR A 1 93 ? 3.056 11.743 16.058 1.00 76.12 93 THR A CA 1
ATOM 713 C C . THR A 1 93 ? 3.649 11.120 17.324 1.00 76.12 93 THR A C 1
ATOM 715 O O . THR A 1 93 ? 4.667 11.598 17.821 1.00 76.12 93 THR A O 1
ATOM 718 N N . ALA A 1 94 ? 3.038 10.054 17.848 1.00 68.31 94 ALA A N 1
ATOM 719 C CA . ALA A 1 94 ? 3.489 9.391 19.055 1.00 68.31 94 ALA A CA 1
ATOM 720 C C . ALA A 1 94 ? 4.764 8.581 18.807 1.00 68.31 94 ALA A C 1
ATOM 722 O O . ALA A 1 94 ? 4.931 7.907 17.787 1.00 68.31 94 ALA A O 1
ATOM 723 N N . SER A 1 95 ? 5.660 8.624 19.786 1.00 65.38 95 SER A N 1
ATOM 724 C CA . SER A 1 95 ? 6.910 7.867 19.782 1.00 65.38 95 SER A CA 1
ATOM 725 C C . SER A 1 95 ? 6.728 6.397 20.173 1.00 65.38 95 SER A C 1
ATOM 727 O O . SER A 1 95 ? 7.579 5.578 19.826 1.00 65.38 95 SER A O 1
ATOM 729 N N . ASP A 1 96 ? 5.633 6.062 20.862 1.00 66.69 96 ASP A N 1
ATOM 730 C CA . ASP A 1 96 ? 5.370 4.739 21.432 1.00 66.69 96 ASP A CA 1
ATOM 731 C C . ASP A 1 96 ? 4.162 4.073 20.757 1.00 66.69 96 ASP A C 1
ATOM 733 O O . ASP A 1 96 ? 3.013 4.213 21.180 1.00 66.69 96 ASP A O 1
ATOM 737 N N . VAL A 1 97 ? 4.447 3.389 19.648 1.00 70.56 97 VAL A N 1
ATOM 738 C CA . VAL A 1 97 ? 3.483 2.591 18.882 1.00 70.56 97 VAL A CA 1
ATOM 739 C C . VAL A 1 97 ? 3.722 1.120 19.192 1.00 70.56 97 VAL A C 1
ATOM 741 O O . VAL A 1 97 ? 4.874 0.683 19.229 1.00 70.56 97 VAL A O 1
ATOM 744 N N . ASP A 1 98 ? 2.639 0.349 19.321 1.00 75.25 98 ASP A N 1
ATOM 745 C CA . ASP A 1 98 ? 2.682 -1.099 19.537 1.00 75.25 98 ASP A CA 1
ATOM 746 C C . ASP A 1 98 ? 3.716 -1.795 18.627 1.00 75.25 98 ASP A C 1
ATOM 748 O O . ASP A 1 98 ? 3.667 -1.722 17.391 1.00 75.25 98 ASP A O 1
ATOM 752 N N . GLU A 1 99 ? 4.686 -2.473 19.246 1.00 76.56 99 GLU A N 1
ATOM 753 C CA . GLU A 1 99 ? 5.819 -3.067 18.532 1.00 76.56 99 GLU A CA 1
ATOM 754 C C . GLU A 1 99 ? 5.364 -4.177 17.570 1.00 76.56 99 GLU A C 1
ATOM 756 O O . GLU A 1 99 ? 5.952 -4.399 16.503 1.00 76.56 99 GLU A O 1
ATOM 761 N N . GLU A 1 100 ? 4.282 -4.873 17.914 1.00 77.12 100 GLU A N 1
ATOM 762 C CA . GLU A 1 100 ? 3.701 -5.914 17.083 1.00 77.12 100 GLU A CA 1
ATOM 763 C C . GLU A 1 100 ? 3.126 -5.342 15.783 1.00 77.12 100 GLU A C 1
ATOM 765 O O . GLU A 1 100 ? 3.331 -5.934 14.711 1.00 77.12 100 GLU A O 1
ATOM 770 N N . LEU A 1 101 ? 2.443 -4.199 15.863 1.00 77.06 101 LEU A N 1
ATOM 771 C CA . LEU A 1 101 ? 1.944 -3.442 14.719 1.00 77.06 101 LEU A CA 1
ATOM 772 C C . LEU A 1 101 ? 3.107 -2.883 13.888 1.00 77.06 101 LEU A C 1
ATOM 774 O O . LEU A 1 101 ? 3.147 -3.088 12.673 1.00 77.06 101 LEU A O 1
ATOM 778 N N . LEU A 1 102 ? 4.122 -2.290 14.527 1.00 78.19 102 LEU A N 1
ATOM 779 C CA . LEU A 1 102 ? 5.327 -1.794 13.841 1.00 78.19 102 LEU A CA 1
ATOM 780 C C . LEU A 1 102 ? 6.075 -2.894 13.077 1.00 78.19 102 LEU A C 1
ATOM 782 O O . LEU A 1 102 ? 6.646 -2.649 12.013 1.00 78.19 102 LEU A O 1
ATOM 786 N N . ASN A 1 103 ? 6.082 -4.120 13.599 1.00 78.81 103 ASN A N 1
ATOM 787 C CA . ASN A 1 103 ? 6.700 -5.259 12.926 1.00 78.81 103 ASN A CA 1
ATOM 788 C C . ASN A 1 103 ? 5.874 -5.758 11.721 1.00 78.81 103 ASN A C 1
ATOM 790 O O . ASN A 1 103 ? 6.406 -6.498 10.885 1.00 78.81 103 ASN A O 1
ATOM 794 N N . ARG A 1 104 ? 4.604 -5.352 11.587 1.00 81.25 104 ARG A N 1
ATOM 795 C CA . ARG A 1 104 ? 3.729 -5.659 10.438 1.00 81.25 104 ARG A CA 1
ATOM 796 C C . ARG A 1 104 ? 3.688 -4.536 9.404 1.00 81.25 104 ARG A C 1
ATOM 798 O O . ARG A 1 104 ? 3.667 -4.830 8.214 1.00 81.25 104 ARG A O 1
ATOM 805 N N . CYS A 1 105 ? 3.821 -3.285 9.828 1.00 81.31 105 CYS A N 1
ATOM 806 C CA . CYS A 1 105 ? 3.787 -2.131 8.934 1.00 81.31 105 CYS A CA 1
ATOM 807 C C . CYS A 1 105 ? 5.144 -1.829 8.269 1.00 81.31 105 CYS A C 1
ATOM 809 O O . CYS A 1 105 ? 6.210 -2.287 8.704 1.00 81.31 105 CYS A O 1
ATOM 811 N N . LEU A 1 106 ? 5.097 -1.039 7.194 1.00 84.06 106 LEU A N 1
ATOM 812 C CA . LEU A 1 106 ? 6.239 -0.272 6.700 1.00 84.06 106 LEU A CA 1
ATOM 813 C C . LEU A 1 106 ? 6.194 1.108 7.363 1.00 84.06 106 LEU A C 1
ATOM 815 O O . LEU A 1 106 ? 5.198 1.814 7.244 1.00 84.06 106 LEU A O 1
ATOM 819 N N . VAL A 1 107 ? 7.261 1.484 8.067 1.00 82.19 107 VAL A N 1
ATOM 820 C CA . VAL A 1 107 ? 7.328 2.764 8.785 1.00 82.19 107 VAL A CA 1
ATOM 821 C C . VAL A 1 107 ? 8.048 3.785 7.916 1.00 82.19 107 VAL A C 1
ATOM 823 O O . VAL A 1 107 ? 9.209 3.578 7.565 1.00 82.19 107 VAL A O 1
ATOM 826 N N . LEU A 1 108 ? 7.367 4.884 7.599 1.00 83.00 108 LEU A N 1
ATOM 827 C CA . LEU A 1 108 ? 7.933 6.027 6.888 1.00 83.00 108 LEU A CA 1
ATOM 828 C C . LEU A 1 108 ? 8.046 7.208 7.853 1.00 83.00 108 LEU A C 1
ATOM 830 O O . LEU A 1 108 ? 7.079 7.554 8.525 1.00 83.00 108 LEU A O 1
ATOM 834 N N . THR A 1 109 ? 9.228 7.812 7.923 1.00 81.88 109 THR A N 1
ATOM 835 C CA . THR A 1 109 ? 9.498 8.993 8.754 1.00 81.88 109 THR A CA 1
ATOM 836 C C . THR A 1 109 ? 9.501 10.250 7.896 1.00 81.88 109 THR A C 1
ATOM 838 O O . THR A 1 109 ? 9.874 10.206 6.721 1.00 81.88 109 THR A O 1
ATOM 841 N N . VAL A 1 110 ? 9.115 11.381 8.483 1.00 82.94 110 VAL A N 1
ATOM 842 C CA . VAL A 1 110 ? 9.217 12.685 7.819 1.00 82.94 110 VAL A CA 1
ATOM 843 C C . VAL A 1 110 ? 10.694 13.059 7.674 1.00 82.94 110 VAL A C 1
ATOM 845 O O . VAL A 1 110 ? 11.505 12.784 8.556 1.00 82.94 110 VAL A O 1
ATOM 848 N N . ASN A 1 111 ? 11.057 13.648 6.534 1.00 86.00 111 ASN A N 1
ATOM 849 C CA . ASN A 1 111 ? 12.389 14.203 6.333 1.00 86.00 111 ASN A CA 1
ATOM 850 C C . ASN A 1 111 ? 12.419 15.650 6.843 1.00 86.00 111 ASN A C 1
ATOM 852 O O . ASN A 1 111 ? 11.869 16.542 6.201 1.00 86.00 111 ASN A O 1
ATOM 856 N N . GLU A 1 112 ? 13.074 15.862 7.979 1.00 87.06 112 GLU A N 1
ATOM 857 C CA . GLU A 1 112 ? 13.192 17.163 8.651 1.00 87.06 112 GLU A CA 1
ATOM 858 C C . GLU A 1 112 ? 14.517 17.877 8.331 1.00 87.06 112 GLU A C 1
ATOM 860 O O . GLU A 1 112 ? 14.913 18.816 9.021 1.00 87.06 112 GLU A O 1
ATOM 865 N N . SER A 1 113 ? 15.242 17.440 7.292 1.00 92.56 113 SER A N 1
ATOM 866 C CA . SER A 1 113 ? 16.501 18.086 6.921 1.00 92.56 113 SER A CA 1
ATOM 867 C C . SER A 1 113 ? 16.287 19.540 6.481 1.00 92.56 113 SER A C 1
ATOM 869 O O . SER A 1 113 ? 15.225 19.940 5.979 1.00 92.56 113 SER A O 1
ATOM 871 N N . ARG A 1 114 ? 17.335 20.356 6.639 1.00 95.31 114 ARG A N 1
ATOM 872 C CA . ARG A 1 114 ? 17.316 21.761 6.220 1.00 95.31 114 ARG A CA 1
ATOM 873 C C . ARG A 1 114 ? 17.093 21.884 4.714 1.00 95.31 114 ARG A C 1
ATOM 875 O O . ARG A 1 114 ? 16.336 22.749 4.282 1.00 95.31 114 ARG A O 1
ATOM 882 N N . GLU A 1 115 ? 17.720 21.014 3.930 1.00 95.94 115 GLU A N 1
ATOM 883 C CA . GLU A 1 115 ? 17.609 20.974 2.469 1.00 95.94 115 GLU A CA 1
ATOM 884 C C . GLU A 1 115 ? 16.170 20.660 2.048 1.00 95.94 115 GLU A C 1
ATOM 886 O O . GLU A 1 115 ? 15.621 21.335 1.176 1.00 95.94 115 GLU A O 1
ATOM 891 N N . GLN A 1 116 ? 15.525 19.695 2.716 1.00 93.19 116 GLN A N 1
ATOM 892 C CA . GLN A 1 116 ? 14.121 19.370 2.467 1.00 93.19 116 GLN A CA 1
ATOM 893 C C . GLN A 1 116 ? 13.207 20.550 2.808 1.00 93.19 116 GLN A C 1
ATOM 895 O O . GLN A 1 116 ? 12.336 20.909 2.016 1.00 93.19 116 GLN A O 1
ATOM 900 N N . THR A 1 117 ? 13.436 21.194 3.952 1.00 95.50 117 THR A N 1
ATOM 901 C CA . THR A 1 117 ? 12.679 22.384 4.367 1.00 95.50 117 THR A CA 1
ATOM 902 C C . THR A 1 117 ? 12.842 23.531 3.361 1.00 95.50 117 THR A C 1
ATOM 904 O O . THR A 1 117 ? 11.864 24.165 2.964 1.00 95.50 117 THR A O 1
ATOM 907 N N . GLN A 1 118 ? 14.063 23.773 2.873 1.00 97.25 118 GLN A N 1
ATOM 908 C CA . GLN A 1 118 ? 14.333 24.782 1.844 1.00 97.25 118 GLN A CA 1
ATOM 909 C C . GLN A 1 118 ? 13.621 24.475 0.521 1.00 97.25 118 GLN A C 1
ATOM 911 O O . GLN A 1 118 ? 13.057 25.390 -0.088 1.00 97.25 118 GLN A O 1
ATOM 916 N N . ALA A 1 119 ? 13.612 23.209 0.097 1.00 95.75 119 ALA A N 1
ATOM 917 C CA . ALA A 1 119 ? 12.898 22.773 -1.100 1.00 95.75 119 ALA A CA 1
ATOM 918 C C . ALA A 1 119 ? 11.381 22.996 -0.967 1.00 95.75 119 ALA A C 1
ATOM 920 O O . ALA A 1 119 ? 10.756 23.529 -1.886 1.00 95.75 119 ALA A O 1
ATOM 921 N N . ILE A 1 120 ? 10.805 22.681 0.200 1.00 93.94 120 ILE A N 1
ATOM 922 C CA . ILE A 1 120 ? 9.389 22.944 0.500 1.00 93.94 120 ILE A CA 1
ATOM 923 C C . ILE A 1 120 ? 9.091 24.445 0.415 1.00 93.94 120 ILE A C 1
ATOM 925 O O . ILE A 1 120 ? 8.160 24.839 -0.287 1.00 93.94 120 ILE A O 1
ATOM 929 N N . HIS A 1 121 ? 9.903 25.299 1.049 1.00 97.31 121 HIS A N 1
ATOM 930 C CA . HIS A 1 121 ? 9.713 26.751 0.979 1.00 97.31 121 HIS A CA 1
ATOM 931 C C . HIS A 1 121 ? 9.787 27.286 -0.460 1.00 97.31 121 HIS A C 1
ATOM 933 O O . HIS A 1 121 ? 9.034 28.188 -0.829 1.00 97.31 121 HIS A O 1
ATOM 939 N N . ALA A 1 122 ? 10.699 26.757 -1.281 1.00 96.81 122 ALA A N 1
ATOM 940 C CA . ALA A 1 122 ? 10.809 27.144 -2.685 1.00 96.81 122 ALA A CA 1
ATOM 941 C C . ALA A 1 122 ? 9.552 26.759 -3.480 1.00 96.81 122 ALA A C 1
ATOM 943 O O . ALA A 1 122 ? 9.022 27.598 -4.209 1.00 96.81 122 ALA A O 1
ATOM 944 N N . MET A 1 123 ? 9.035 25.542 -3.286 1.00 93.31 123 MET A N 1
ATOM 945 C CA . MET A 1 123 ? 7.785 25.092 -3.909 1.00 93.31 123 MET A CA 1
ATOM 946 C C . MET A 1 123 ? 6.576 25.919 -3.459 1.00 93.31 123 MET A C 1
ATOM 948 O O . MET A 1 123 ? 5.770 26.320 -4.295 1.00 93.31 123 MET A O 1
ATOM 952 N N . GLN A 1 124 ? 6.469 26.235 -2.166 1.00 95.00 124 GLN A N 1
ATOM 953 C CA . GLN A 1 124 ? 5.393 27.081 -1.638 1.00 95.00 124 GLN A CA 1
ATOM 954 C C . GLN A 1 124 ? 5.414 28.482 -2.260 1.00 95.00 124 GLN A C 1
ATOM 956 O O . GLN A 1 124 ? 4.369 28.967 -2.690 1.00 95.00 124 GLN A O 1
ATOM 961 N N . ARG A 1 125 ? 6.595 29.112 -2.374 1.00 96.69 125 ARG A N 1
ATOM 962 C CA . ARG A 1 125 ? 6.740 30.406 -3.066 1.00 96.69 125 ARG A CA 1
ATOM 963 C C . ARG A 1 125 ? 6.393 30.304 -4.549 1.00 96.69 125 ARG A C 1
ATOM 965 O O . ARG A 1 125 ? 5.701 31.175 -5.063 1.00 96.69 125 ARG A O 1
ATOM 972 N N . HIS A 1 126 ? 6.842 29.250 -5.229 1.00 94.19 126 HIS A N 1
ATOM 973 C CA . HIS A 1 126 ? 6.519 29.033 -6.639 1.00 94.19 126 HIS A CA 1
ATOM 974 C C . HIS A 1 126 ? 5.007 28.886 -6.866 1.00 94.19 126 HIS A C 1
ATOM 976 O O . HIS A 1 126 ? 4.478 29.465 -7.813 1.00 94.19 126 HIS A O 1
ATOM 982 N N . GLY A 1 127 ? 4.301 28.201 -5.963 1.00 92.88 127 GLY A N 1
ATOM 983 C CA . GLY A 1 127 ? 2.842 28.058 -6.001 1.00 92.88 127 GLY A CA 1
ATOM 984 C C . GLY A 1 127 ? 2.066 29.380 -5.941 1.00 92.88 127 GLY A C 1
ATOM 985 O O . GLY A 1 127 ? 0.932 29.426 -6.399 1.00 92.88 127 GLY A O 1
ATOM 986 N N . GLN A 1 128 ? 2.674 30.462 -5.439 1.00 94.31 128 GLN A N 1
ATOM 987 C CA . GLN A 1 128 ? 2.080 31.809 -5.412 1.00 94.31 128 GLN A CA 1
ATOM 988 C C . GLN A 1 128 ? 2.285 32.591 -6.725 1.00 94.31 128 GLN A C 1
ATOM 990 O O . GLN A 1 128 ? 1.897 33.752 -6.827 1.00 94.31 128 GLN A O 1
ATOM 995 N N . THR A 1 129 ? 2.922 31.988 -7.731 1.00 96.00 129 THR A N 1
ATOM 996 C CA . THR A 1 129 ? 3.119 32.589 -9.059 1.00 96.00 129 THR A CA 1
ATOM 997 C C . THR A 1 129 ? 2.049 32.113 -10.040 1.00 96.00 129 THR A C 1
ATOM 999 O O . THR A 1 129 ? 1.469 31.044 -9.857 1.00 96.00 129 THR A O 1
ATOM 1002 N N . LEU A 1 130 ? 1.830 32.849 -11.137 1.00 93.44 130 LEU A N 1
ATOM 1003 C CA . LEU A 1 130 ? 0.926 32.413 -12.211 1.00 93.44 130 LEU A CA 1
ATOM 1004 C C . LEU A 1 130 ? 1.312 31.029 -12.764 1.00 93.44 130 LEU A C 1
ATOM 1006 O O . LEU A 1 130 ? 0.446 30.188 -12.981 1.00 93.44 130 LEU A O 1
ATOM 1010 N N . ALA A 1 131 ? 2.612 30.773 -12.941 1.00 93.38 131 ALA A N 1
ATOM 1011 C CA . ALA A 1 131 ? 3.110 29.477 -13.397 1.00 93.38 131 ALA A CA 1
ATOM 1012 C C . ALA A 1 131 ? 2.768 28.350 -12.407 1.00 93.38 131 ALA A C 1
ATOM 1014 O O . ALA A 1 131 ? 2.319 27.284 -12.821 1.00 93.38 131 ALA A O 1
ATOM 1015 N N . GLY A 1 132 ? 2.913 28.607 -11.103 1.00 92.50 132 GLY A N 1
ATOM 1016 C CA . GLY A 1 132 ? 2.541 27.656 -10.054 1.00 92.50 132 GLY A CA 1
ATOM 1017 C C . GLY A 1 132 ? 1.035 27.385 -9.991 1.00 92.50 132 GLY A C 1
ATOM 1018 O O . GLY A 1 132 ? 0.625 26.238 -9.808 1.00 92.50 132 GLY A O 1
ATOM 1019 N N . LEU A 1 133 ? 0.201 28.407 -10.209 1.00 88.69 133 LEU A N 1
ATOM 1020 C CA . LEU A 1 133 ? -1.254 28.241 -10.299 1.00 88.69 133 LEU A CA 1
ATOM 1021 C C . LEU A 1 133 ? -1.651 27.363 -11.495 1.00 88.69 133 LEU A C 1
ATOM 1023 O O . LEU A 1 133 ? -2.437 26.430 -11.329 1.00 88.69 133 LEU A O 1
ATOM 1027 N N . LEU A 1 134 ? -1.066 27.602 -12.673 1.00 90.50 134 LEU A N 1
ATOM 1028 C CA . LEU A 1 134 ? -1.281 26.761 -13.858 1.00 90.50 134 LEU A CA 1
ATOM 1029 C C . LEU A 1 134 ? -0.812 25.316 -13.619 1.00 90.50 134 LEU A C 1
ATOM 1031 O O . LEU A 1 134 ? -1.521 24.368 -13.955 1.00 90.50 134 LEU A O 1
ATOM 1035 N N . GLN A 1 135 ? 0.330 25.132 -12.954 1.00 90.94 135 GLN A N 1
ATOM 1036 C CA . GLN A 1 135 ? 0.839 23.809 -12.585 1.00 90.94 135 GLN A CA 1
ATOM 1037 C C . GLN A 1 135 ? -0.102 23.051 -11.631 1.00 90.94 135 GLN A C 1
ATOM 1039 O O . GLN A 1 135 ? -0.187 21.825 -11.693 1.00 90.94 135 GLN A O 1
ATOM 1044 N N . SER A 1 136 ? -0.830 23.751 -10.757 1.00 86.00 136 SER A N 1
ATOM 1045 C CA . SER A 1 136 ? -1.828 23.122 -9.882 1.00 86.00 136 SER A CA 1
ATOM 1046 C C . SER A 1 136 ? -2.972 22.484 -10.682 1.00 86.00 136 SER A C 1
ATOM 1048 O O . SER A 1 136 ? -3.427 21.389 -10.348 1.00 86.00 136 SER A O 1
ATOM 1050 N N . SER A 1 137 ? -3.385 23.118 -11.786 1.00 83.81 137 SER A N 1
ATOM 1051 C CA . SER A 1 137 ? -4.370 22.545 -12.713 1.00 83.81 137 SER A CA 1
ATOM 1052 C C . SER A 1 137 ? -3.834 21.277 -13.387 1.00 83.81 137 SER A C 1
ATOM 1054 O O . SER A 1 137 ? -4.510 20.248 -13.406 1.00 83.81 137 SER A O 1
ATOM 1056 N N . GLU A 1 138 ? -2.592 21.315 -13.876 1.00 89.88 138 GLU A N 1
ATOM 1057 C CA . GLU A 1 138 ? -1.913 20.147 -14.464 1.00 89.88 138 GLU A CA 1
ATOM 1058 C C . GLU A 1 138 ? -1.796 18.982 -13.473 1.00 89.88 138 GLU A C 1
ATOM 1060 O O . GLU A 1 138 ? -2.008 17.820 -13.823 1.00 89.88 138 GLU A O 1
ATOM 1065 N N . LYS A 1 139 ? -1.525 19.278 -12.197 1.00 90.88 139 LYS A N 1
ATOM 1066 C CA . LYS A 1 139 ? -1.464 18.260 -11.142 1.00 90.88 139 LYS A CA 1
ATOM 1067 C C . LYS A 1 139 ? -2.773 17.471 -11.041 1.00 90.88 139 LYS A C 1
ATOM 1069 O O . LYS A 1 139 ? -2.719 16.247 -10.966 1.00 90.88 139 LYS A O 1
ATOM 1074 N N . GLN A 1 140 ? -3.927 18.141 -11.053 1.00 89.88 140 GLN A N 1
ATOM 1075 C CA . GLN A 1 140 ? -5.234 17.476 -10.969 1.00 89.88 140 GLN A CA 1
ATOM 1076 C C . GLN A 1 140 ? -5.451 16.515 -12.148 1.00 89.88 140 GLN A C 1
ATOM 1078 O O . G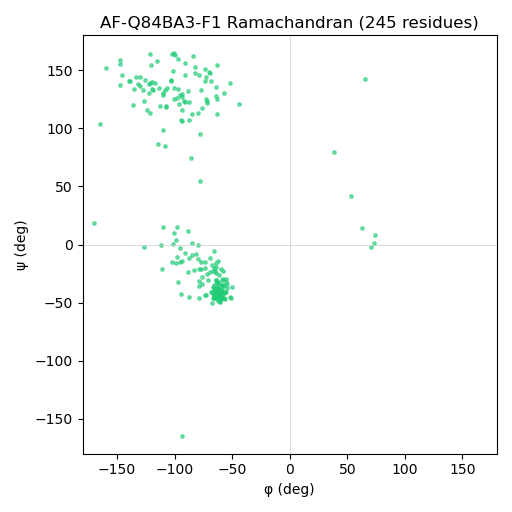LN A 1 140 ? -5.908 15.381 -11.960 1.00 89.88 140 GLN A O 1
ATOM 1083 N N . TYR A 1 141 ? -5.083 16.951 -13.356 1.00 92.81 141 TYR A N 1
ATOM 1084 C CA . TYR A 1 141 ? -5.140 16.122 -14.557 1.00 92.81 141 TYR A CA 1
ATOM 1085 C C . TYR A 1 141 ? -4.252 14.875 -14.422 1.00 92.81 141 TYR A C 1
ATOM 1087 O O . TYR A 1 141 ? -4.732 13.753 -14.598 1.00 92.81 141 TYR A O 1
ATOM 1095 N N . LEU A 1 142 ? -2.990 15.046 -14.015 1.00 94.44 142 LEU A N 1
ATOM 1096 C CA . LEU A 1 142 ? -2.052 13.936 -13.819 1.00 94.44 142 LEU A CA 1
ATOM 1097 C C . LEU A 1 142 ? -2.502 12.964 -12.720 1.00 94.44 142 LEU A C 1
ATOM 1099 O O . LEU A 1 142 ? -2.367 11.751 -12.881 1.00 94.44 142 LEU A O 1
ATOM 1103 N N . THR A 1 143 ? -3.064 13.468 -11.619 1.00 94.75 143 THR A N 1
ATOM 1104 C CA . THR A 1 143 ? -3.640 12.622 -10.565 1.00 94.75 143 THR A CA 1
ATOM 1105 C C . THR A 1 143 ? -4.798 11.786 -11.107 1.00 94.75 143 THR A C 1
ATOM 1107 O O . THR A 1 143 ? -4.831 10.578 -10.880 1.00 94.75 143 THR A O 1
ATOM 1110 N N . THR A 1 144 ? -5.699 12.387 -11.886 1.00 94.88 144 THR A N 1
ATOM 1111 C CA . THR A 1 144 ? -6.828 11.672 -12.505 1.00 94.88 144 THR A CA 1
ATOM 1112 C C . THR A 1 144 ? -6.339 10.603 -13.483 1.00 94.88 144 THR A C 1
ATOM 1114 O O . THR A 1 144 ? -6.804 9.463 -13.447 1.00 94.88 144 THR A O 1
ATOM 1117 N N . LEU A 1 145 ? -5.348 10.937 -14.317 1.00 95.25 145 LEU A N 1
ATOM 1118 C CA . LEU A 1 145 ? -4.709 9.991 -15.232 1.00 95.25 145 LEU A CA 1
ATOM 1119 C C . LEU A 1 145 ? -4.111 8.798 -14.474 1.00 95.25 145 LEU A C 1
ATOM 1121 O O . LEU A 1 145 ? -4.339 7.651 -14.853 1.00 95.25 145 LEU A O 1
ATOM 1125 N N . HIS A 1 146 ? -3.395 9.057 -13.378 1.00 95.31 146 HIS A N 1
ATOM 1126 C CA . HIS A 1 146 ? -2.813 8.015 -12.535 1.00 95.31 146 HIS A CA 1
ATOM 1127 C C . HIS A 1 146 ? -3.881 7.111 -11.901 1.00 95.31 146 HIS A C 1
ATOM 1129 O O . HIS A 1 146 ? -3.750 5.888 -11.923 1.00 95.31 146 HIS A O 1
ATOM 1135 N N . GLN A 1 147 ? -4.960 7.684 -11.361 1.00 96.06 147 GLN A N 1
ATOM 1136 C CA . GLN A 1 147 ? -6.068 6.903 -10.802 1.00 96.06 147 GLN A CA 1
ATOM 1137 C C . GLN A 1 147 ? -6.733 6.024 -11.873 1.00 96.06 147 GLN A C 1
ATOM 1139 O O . GLN A 1 147 ? -7.001 4.850 -11.630 1.00 96.06 147 GLN A O 1
ATOM 1144 N N . ASN A 1 148 ? -6.944 6.557 -13.079 1.00 96.69 148 ASN A N 1
ATOM 1145 C CA . ASN A 1 148 ? -7.498 5.790 -14.195 1.00 96.69 148 ASN A CA 1
ATOM 1146 C C . ASN A 1 148 ? -6.563 4.662 -14.640 1.00 96.69 148 ASN A C 1
ATOM 1148 O O . ASN A 1 148 ? -7.030 3.554 -14.884 1.00 96.69 148 ASN A O 1
ATOM 1152 N N . ALA A 1 149 ? -5.250 4.900 -14.674 1.00 95.19 149 ALA A N 1
ATOM 1153 C CA . ALA A 1 149 ? -4.277 3.848 -14.954 1.00 95.19 149 ALA A CA 1
ATOM 1154 C C . ALA A 1 149 ? -4.357 2.703 -13.928 1.00 95.19 149 ALA A C 1
ATOM 1156 O O . ALA A 1 149 ? -4.298 1.538 -14.313 1.00 95.19 149 ALA A O 1
ATOM 1157 N N . GLN A 1 150 ? -4.566 3.014 -12.642 1.00 94.50 150 GLN A N 1
ATOM 1158 C CA . GLN A 1 150 ? -4.763 1.990 -11.611 1.00 94.50 150 GLN A CA 1
ATOM 1159 C C . GLN A 1 150 ? -6.045 1.174 -11.818 1.00 94.50 150 GLN A C 1
ATOM 1161 O O . GLN A 1 150 ? -6.006 -0.045 -11.675 1.00 94.50 150 GLN A O 1
ATOM 1166 N N . ARG A 1 151 ? -7.155 1.810 -12.222 1.00 95.06 151 ARG A N 1
ATOM 1167 C CA . ARG A 1 151 ? -8.427 1.117 -12.525 1.00 95.06 151 ARG A CA 1
ATOM 1168 C C . ARG A 1 151 ? -8.310 0.117 -13.674 1.00 95.06 151 ARG A C 1
ATOM 1170 O O . ARG A 1 151 ? -9.074 -0.839 -13.740 1.00 95.06 151 ARG A O 1
ATOM 1177 N N . LEU A 1 152 ? -7.365 0.338 -14.586 1.00 96.19 152 LEU A N 1
ATOM 1178 C CA . LEU A 1 152 ? -7.120 -0.558 -15.713 1.00 96.19 152 LEU A CA 1
ATOM 1179 C C . LEU A 1 152 ? -6.293 -1.788 -15.327 1.00 96.19 152 LEU A C 1
ATOM 1181 O O . LEU A 1 152 ? -6.191 -2.708 -16.136 1.00 96.19 152 LEU A O 1
ATOM 1185 N N . LEU A 1 153 ? -5.674 -1.839 -14.144 1.00 95.69 153 LEU A N 1
ATOM 1186 C CA . LEU A 1 153 ? -4.853 -2.983 -13.750 1.00 95.69 153 LEU A CA 1
ATOM 1187 C C . LEU A 1 153 ? -5.709 -4.253 -13.662 1.00 95.69 153 LEU A C 1
ATOM 1189 O O . LEU A 1 153 ? -6.693 -4.315 -12.927 1.00 95.69 153 LEU A O 1
ATOM 1193 N N . ARG A 1 154 ? -5.308 -5.304 -14.383 1.00 96.50 154 ARG A N 1
ATOM 1194 C CA . ARG A 1 154 ? -5.924 -6.627 -14.252 1.00 96.50 154 ARG A CA 1
ATOM 1195 C C . ARG A 1 154 ? -5.315 -7.351 -13.047 1.00 96.50 154 ARG A C 1
ATOM 1197 O O . ARG A 1 154 ? -4.117 -7.193 -12.789 1.00 96.50 154 ARG A O 1
ATOM 1204 N N . PRO A 1 155 ? -6.086 -8.195 -12.339 1.00 94.0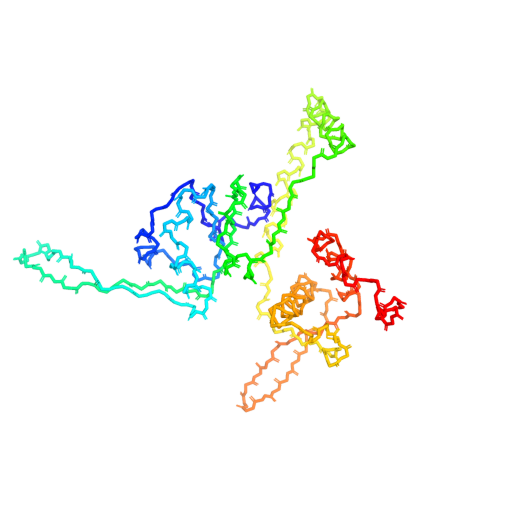6 155 PRO A N 1
ATOM 1205 C CA . PRO A 1 155 ? -5.612 -8.962 -11.186 1.00 94.06 155 PRO A CA 1
ATOM 1206 C C . PRO A 1 155 ? -4.782 -10.193 -11.611 1.00 94.06 155 PRO A C 1
ATOM 1208 O O . PRO A 1 155 ? -5.094 -11.331 -11.253 1.00 94.06 155 PRO A O 1
ATOM 1211 N N . LEU A 1 156 ? -3.735 -9.981 -12.414 1.00 96.44 156 LEU A N 1
ATOM 1212 C CA . LEU A 1 156 ? -2.854 -11.041 -12.910 1.00 96.44 156 LEU A CA 1
ATOM 1213 C C . LEU A 1 156 ? -1.990 -11.624 -11.790 1.00 96.44 156 LEU A C 1
ATOM 1215 O O . LEU A 1 156 ? -1.582 -10.926 -10.858 1.00 96.44 156 LEU A O 1
ATOM 1219 N N . LYS A 1 157 ? -1.668 -12.918 -11.894 1.00 96.75 157 LYS A N 1
ATOM 1220 C CA . LYS A 1 157 ? -0.663 -13.521 -11.014 1.00 96.75 157 LYS A CA 1
ATOM 1221 C C . LYS A 1 157 ? 0.727 -13.039 -11.423 1.00 96.75 157 LYS A C 1
ATOM 1223 O O . LYS A 1 157 ? 1.015 -12.875 -12.604 1.00 96.75 157 LYS A O 1
ATOM 1228 N N . VAL A 1 158 ? 1.600 -12.840 -10.442 1.00 97.62 158 VAL A N 1
ATOM 1229 C CA . VAL A 1 158 ? 2.999 -12.479 -10.683 1.00 97.62 158 VAL A CA 1
ATOM 1230 C C . VAL A 1 158 ? 3.883 -13.629 -10.236 1.00 97.62 158 VAL A C 1
ATOM 1232 O O . VAL A 1 158 ? 3.885 -14.003 -9.062 1.00 97.62 158 VAL A O 1
ATOM 1235 N N . VAL A 1 159 ? 4.640 -14.184 -11.174 1.00 97.19 159 VAL A N 1
ATOM 1236 C CA . VAL A 1 159 ? 5.640 -15.221 -10.916 1.00 97.19 159 VAL A CA 1
ATOM 1237 C C . VAL A 1 159 ? 7.010 -14.562 -10.887 1.00 97.19 159 VAL A C 1
ATOM 1239 O O . VAL A 1 159 ? 7.324 -13.740 -11.742 1.00 97.19 159 VAL A O 1
ATOM 1242 N N . ASN A 1 160 ? 7.841 -14.908 -9.906 1.00 96.00 160 ASN A N 1
ATOM 1243 C CA . ASN A 1 160 ? 9.212 -14.416 -9.829 1.00 96.00 160 ASN A CA 1
ATOM 1244 C C . ASN A 1 160 ? 10.201 -15.556 -10.122 1.00 96.00 160 ASN A C 1
ATOM 1246 O O . ASN A 1 160 ? 10.529 -16.305 -9.200 1.00 96.00 160 ASN A O 1
ATOM 1250 N N . PRO A 1 161 ? 10.725 -15.674 -11.358 1.00 95.56 161 PRO A N 1
ATOM 1251 C CA . PRO A 1 161 ? 11.700 -16.709 -11.719 1.00 95.56 161 PRO A CA 1
ATOM 1252 C C . PRO A 1 161 ? 13.023 -16.618 -10.946 1.00 95.56 161 PRO A C 1
ATOM 1254 O O . PRO A 1 161 ? 13.838 -17.537 -10.981 1.00 95.56 161 PRO A O 1
ATOM 1257 N N . TYR A 1 162 ? 13.268 -15.494 -10.271 1.00 93.56 162 TYR A N 1
ATOM 1258 C CA . TYR A 1 162 ? 14.482 -15.233 -9.506 1.00 93.56 162 TYR A CA 1
ATOM 1259 C C . TYR A 1 162 ? 14.291 -15.427 -7.998 1.00 93.56 162 TYR A C 1
ATOM 1261 O O . TYR A 1 162 ? 15.254 -15.229 -7.257 1.00 93.56 162 TYR A O 1
ATOM 1269 N N . ALA A 1 163 ? 13.090 -15.804 -7.537 1.00 89.00 163 ALA A N 1
ATOM 1270 C CA . ALA A 1 163 ? 12.744 -15.878 -6.115 1.00 89.00 163 ALA A CA 1
ATOM 1271 C C . ALA A 1 163 ? 13.756 -16.688 -5.291 1.00 89.00 163 ALA A C 1
ATOM 1273 O O . ALA A 1 163 ? 14.244 -16.194 -4.277 1.00 89.00 163 ALA A O 1
ATOM 1274 N N . ASP A 1 164 ? 14.162 -17.862 -5.780 1.00 87.31 164 ASP A N 1
ATOM 1275 C CA . ASP A 1 164 ? 15.092 -18.760 -5.079 1.00 87.31 164 ASP A CA 1
ATOM 1276 C C . ASP A 1 164 ? 16.498 -18.167 -4.889 1.00 87.31 164 ASP A C 1
ATOM 1278 O O . ASP A 1 164 ? 17.264 -18.611 -4.034 1.00 87.31 164 ASP A O 1
ATOM 1282 N N . ARG A 1 165 ? 16.858 -17.145 -5.677 1.00 86.31 165 ARG A N 1
ATOM 1283 C CA . ARG A 1 165 ? 18.152 -16.448 -5.588 1.00 86.31 165 ARG A CA 1
ATOM 1284 C C . ARG A 1 165 ? 18.093 -15.212 -4.689 1.00 86.31 165 ARG A C 1
ATOM 1286 O O . ARG A 1 165 ? 19.137 -14.677 -4.320 1.00 86.31 165 ARG A O 1
ATOM 1293 N N . LEU A 1 166 ? 16.896 -14.738 -4.341 1.00 85.62 166 LEU A N 1
ATOM 1294 C CA . LEU A 1 166 ? 16.689 -13.543 -3.524 1.00 85.62 166 LEU A CA 1
ATOM 1295 C C . LEU A 1 166 ? 16.753 -13.900 -2.036 1.00 85.62 166 LEU A C 1
ATOM 1297 O O . LEU A 1 166 ? 15.745 -13.949 -1.334 1.00 85.62 166 LEU A O 1
ATOM 1301 N N . THR A 1 167 ? 17.961 -14.150 -1.539 1.00 79.25 167 THR A N 1
ATOM 1302 C CA . THR A 1 167 ? 18.178 -14.488 -0.128 1.00 79.25 167 THR A CA 1
ATOM 1303 C C . THR A 1 167 ? 18.157 -13.250 0.769 1.00 79.25 167 THR A C 1
ATOM 1305 O O . THR A 1 167 ? 18.646 -12.186 0.391 1.00 79.25 167 THR A O 1
ATOM 1308 N N . PHE A 1 168 ? 17.656 -13.404 1.994 1.00 73.88 168 PHE A N 1
ATOM 1309 C CA . PHE A 1 168 ? 17.650 -12.368 3.030 1.00 73.88 168 PHE A CA 1
ATOM 1310 C C . PHE A 1 168 ? 18.405 -12.858 4.268 1.00 73.88 168 PHE A C 1
ATOM 1312 O O . PHE A 1 168 ? 18.637 -14.056 4.429 1.00 73.88 168 PHE A O 1
ATOM 1319 N N . LEU A 1 169 ? 18.770 -11.944 5.169 1.00 76.56 169 LEU A N 1
ATOM 1320 C CA . LEU A 1 169 ? 19.333 -12.333 6.463 1.00 76.56 169 LEU A CA 1
ATOM 1321 C C . LEU A 1 169 ? 18.349 -13.252 7.207 1.00 76.56 169 LEU A C 1
ATOM 1323 O O . LEU A 1 169 ? 17.168 -12.933 7.323 1.00 76.56 169 LEU A O 1
ATOM 1327 N N . SER A 1 170 ? 18.826 -14.390 7.707 1.00 78.88 170 SER A N 1
ATOM 1328 C CA . SER A 1 170 ? 18.008 -15.427 8.357 1.00 78.88 170 SER A CA 1
ATOM 1329 C C . SER A 1 170 ? 18.249 -15.528 9.868 1.00 78.88 170 SER A C 1
ATOM 1331 O O . SER A 1 170 ? 17.883 -16.518 10.496 1.00 78.88 170 SER A O 1
ATOM 1333 N N . ASP A 1 171 ? 18.887 -14.518 10.458 1.00 77.50 171 ASP A N 1
ATOM 1334 C CA . ASP A 1 171 ? 19.383 -14.511 11.837 1.00 77.50 171 ASP A CA 1
ATOM 1335 C C . ASP A 1 171 ? 18.348 -14.042 12.875 1.00 77.50 171 ASP A C 1
ATOM 1337 O O . ASP A 1 171 ? 18.572 -14.193 14.074 1.00 77.50 171 ASP A O 1
ATOM 1341 N N . LYS A 1 172 ? 17.214 -13.467 12.448 1.00 77.62 172 LYS A N 1
ATOM 1342 C CA . LYS A 1 172 ? 16.184 -12.918 13.351 1.00 77.62 172 LYS A CA 1
ATOM 1343 C C . LYS A 1 172 ? 14.778 -13.243 12.866 1.00 77.62 172 LYS A C 1
ATOM 1345 O O . LYS A 1 172 ? 14.474 -13.077 11.695 1.00 77.62 172 LYS A O 1
ATOM 1350 N N . THR A 1 173 ? 13.852 -13.564 13.770 1.00 79.31 173 THR A N 1
ATOM 1351 C CA . THR A 1 173 ? 12.443 -13.861 13.423 1.00 79.31 173 THR A CA 1
ATOM 1352 C C . THR A 1 173 ? 11.766 -12.752 12.609 1.00 79.31 173 THR A C 1
ATOM 1354 O O . THR A 1 173 ? 10.967 -13.036 11.717 1.00 79.31 173 THR A O 1
ATOM 1357 N N . ARG A 1 174 ? 12.123 -11.485 12.861 1.00 78.12 174 ARG A N 1
ATOM 1358 C CA . ARG A 1 174 ? 11.622 -10.319 12.116 1.00 78.12 174 ARG A CA 1
ATOM 1359 C C . ARG A 1 174 ? 11.912 -10.401 10.614 1.00 78.12 174 ARG A C 1
ATOM 1361 O O . ARG A 1 174 ? 11.072 -9.981 9.818 1.00 78.12 174 ARG A O 1
ATOM 1368 N N . THR A 1 175 ? 13.049 -10.976 10.217 1.00 81.31 175 THR A N 1
ATOM 1369 C CA . THR A 1 175 ? 13.443 -11.025 8.804 1.00 81.31 175 THR A CA 1
ATOM 1370 C C . THR A 1 175 ? 12.513 -11.889 7.964 1.00 81.31 175 THR A C 1
ATOM 1372 O O . THR A 1 175 ? 12.406 -11.648 6.770 1.00 81.31 175 THR A O 1
ATOM 1375 N N . ARG A 1 176 ? 11.749 -12.806 8.577 1.00 84.38 176 ARG A N 1
ATOM 1376 C CA . ARG A 1 176 ? 10.688 -13.568 7.896 1.00 84.38 176 ARG A CA 1
ATOM 1377 C C . ARG A 1 176 ? 9.617 -12.643 7.308 1.00 84.38 176 ARG A C 1
ATOM 1379 O O . ARG A 1 176 ? 9.224 -12.810 6.159 1.00 84.38 176 ARG A O 1
ATOM 1386 N N . ARG A 1 177 ? 9.167 -11.643 8.080 1.00 83.12 177 ARG A N 1
ATOM 1387 C CA . ARG A 1 177 ? 8.167 -10.658 7.624 1.00 83.12 177 ARG A CA 1
ATOM 1388 C C . ARG A 1 177 ? 8.773 -9.679 6.631 1.00 83.12 177 ARG A C 1
ATOM 1390 O O . ARG A 1 177 ? 8.160 -9.371 5.617 1.00 83.12 177 ARG A O 1
ATOM 1397 N N . ASP A 1 178 ? 9.976 -9.204 6.926 1.00 84.06 178 ASP A N 1
ATOM 1398 C CA . ASP A 1 178 ? 10.650 -8.211 6.096 1.00 84.06 178 ASP A CA 1
ATOM 1399 C C . ASP A 1 178 ? 11.025 -8.772 4.713 1.00 84.06 178 ASP A C 1
ATOM 1401 O O . ASP A 1 178 ? 10.848 -8.092 3.704 1.00 84.06 178 ASP A O 1
ATOM 1405 N N . HIS A 1 179 ? 11.425 -10.044 4.649 1.00 86.88 179 HIS A N 1
ATOM 1406 C CA . HIS A 1 179 ? 11.636 -10.769 3.399 1.00 86.88 179 HIS A CA 1
ATOM 1407 C C . HIS A 1 179 ? 10.356 -10.836 2.555 1.00 86.88 179 HIS A C 1
ATOM 1409 O O . HIS A 1 179 ? 10.388 -10.499 1.373 1.00 86.88 179 HIS A O 1
ATOM 1415 N N . MET A 1 180 ? 9.216 -11.187 3.164 1.00 88.62 180 MET A N 1
ATOM 1416 C CA . MET A 1 180 ? 7.937 -11.202 2.448 1.00 88.62 180 MET A CA 1
ATOM 1417 C C . MET A 1 180 ? 7.545 -9.812 1.942 1.00 88.62 180 MET A C 1
ATOM 1419 O O . MET A 1 180 ? 7.157 -9.691 0.787 1.00 88.62 180 MET A O 1
ATOM 1423 N N . LYS A 1 181 ? 7.726 -8.751 2.743 1.00 88.88 181 LYS A N 1
ATOM 1424 C CA . LYS A 1 181 ? 7.484 -7.364 2.296 1.00 88.88 181 LYS A CA 1
ATOM 1425 C C . LYS A 1 181 ? 8.324 -7.010 1.066 1.00 88.88 181 LYS A C 1
ATOM 1427 O O . LYS A 1 181 ? 7.821 -6.375 0.144 1.00 88.88 181 LYS A O 1
ATOM 1432 N N . TYR A 1 182 ? 9.588 -7.427 1.043 1.00 90.19 182 TYR A N 1
ATOM 1433 C CA . TYR A 1 182 ? 10.476 -7.200 -0.095 1.00 90.19 182 TYR A CA 1
ATOM 1434 C C . TYR A 1 182 ? 10.028 -7.966 -1.352 1.00 90.19 182 TYR A C 1
ATOM 1436 O O . TYR A 1 182 ? 9.954 -7.378 -2.430 1.00 90.19 182 TYR A O 1
ATOM 1444 N N . LEU A 1 183 ? 9.655 -9.245 -1.225 1.00 92.56 183 LEU A N 1
ATOM 1445 C CA . LEU A 1 183 ? 9.118 -10.015 -2.354 1.00 92.56 183 LEU A CA 1
ATOM 1446 C C . LEU A 1 183 ? 7.798 -9.428 -2.876 1.00 92.56 183 LEU A C 1
ATOM 1448 O O . LEU A 1 183 ? 7.621 -9.313 -4.089 1.00 92.56 183 LEU A O 1
ATOM 1452 N N . THR A 1 184 ? 6.902 -8.999 -1.983 1.00 92.88 184 THR A N 1
ATOM 1453 C CA . THR A 1 184 ? 5.651 -8.324 -2.355 1.00 92.88 184 THR A CA 1
ATOM 1454 C C . THR A 1 184 ? 5.914 -6.996 -3.065 1.00 92.88 184 THR A C 1
ATOM 1456 O O . THR A 1 184 ? 5.211 -6.680 -4.019 1.00 92.88 184 THR A O 1
ATOM 1459 N N . LEU A 1 185 ? 6.941 -6.234 -2.666 1.00 94.31 185 LEU A N 1
ATOM 1460 C CA . LEU A 1 185 ? 7.331 -5.004 -3.366 1.00 94.31 185 LEU A CA 1
ATOM 1461 C C . LEU A 1 185 ? 7.734 -5.290 -4.819 1.00 94.31 185 LEU A C 1
ATOM 1463 O O . LEU A 1 185 ? 7.277 -4.594 -5.720 1.00 94.31 185 LEU A O 1
ATOM 1467 N N . ILE A 1 186 ? 8.540 -6.329 -5.056 1.00 95.94 186 ILE A N 1
ATOM 1468 C CA . ILE A 1 186 ? 8.918 -6.744 -6.416 1.00 95.94 186 ILE A CA 1
ATOM 1469 C C . ILE A 1 186 ? 7.672 -7.124 -7.226 1.00 95.94 186 ILE A C 1
ATOM 1471 O O . ILE A 1 186 ? 7.522 -6.688 -8.366 1.00 95.94 186 ILE A O 1
ATOM 1475 N N . GLN A 1 187 ? 6.763 -7.905 -6.633 1.00 96.69 187 GLN A N 1
ATOM 1476 C CA . GLN A 1 187 ? 5.521 -8.303 -7.298 1.00 96.69 187 GLN A CA 1
ATOM 1477 C C . GLN A 1 187 ? 4.641 -7.099 -7.645 1.00 96.69 187 GLN A C 1
ATOM 1479 O O . GLN A 1 187 ? 4.116 -7.034 -8.752 1.00 96.69 187 GLN A O 1
ATOM 1484 N N . ALA A 1 188 ? 4.508 -6.136 -6.730 1.00 95.75 188 ALA A N 1
ATOM 1485 C CA . ALA A 1 188 ? 3.731 -4.921 -6.952 1.00 95.75 188 ALA A CA 1
ATOM 1486 C C . ALA A 1 188 ? 4.304 -4.084 -8.104 1.00 95.75 188 ALA A C 1
ATOM 1488 O O . ALA A 1 188 ? 3.542 -3.612 -8.942 1.00 95.75 188 ALA A O 1
ATOM 1489 N N . ILE A 1 189 ? 5.634 -3.948 -8.181 1.00 97.00 189 ILE A N 1
ATOM 1490 C CA . ILE A 1 189 ? 6.310 -3.248 -9.284 1.00 97.00 189 ILE A CA 1
ATOM 1491 C C . ILE A 1 189 ? 6.041 -3.958 -10.617 1.00 97.00 189 ILE A C 1
ATOM 1493 O O . ILE A 1 189 ? 5.625 -3.312 -11.576 1.00 97.00 189 ILE A O 1
ATOM 1497 N N . ALA A 1 190 ? 6.215 -5.281 -10.673 1.00 97.75 190 ALA A N 1
ATOM 1498 C CA . ALA A 1 190 ? 5.954 -6.049 -11.889 1.00 97.75 190 ALA A CA 1
ATOM 1499 C C . ALA A 1 190 ? 4.479 -5.960 -12.326 1.00 97.75 190 ALA A C 1
ATOM 1501 O O . ALA A 1 190 ? 4.200 -5.795 -13.512 1.00 97.75 190 ALA A O 1
ATOM 1502 N N . LEU A 1 191 ? 3.532 -6.006 -11.379 1.00 97.31 191 LEU A N 1
ATOM 1503 C CA . LEU A 1 191 ? 2.097 -5.860 -11.651 1.00 97.31 191 LEU A CA 1
ATOM 1504 C C . LEU A 1 191 ? 1.739 -4.468 -12.185 1.00 97.31 191 LEU A C 1
ATOM 1506 O O . LEU A 1 191 ? 0.890 -4.352 -13.070 1.00 97.31 191 LEU A O 1
ATOM 1510 N N . LEU A 1 192 ? 2.393 -3.422 -11.677 1.00 96.38 192 LEU A N 1
ATOM 1511 C CA . LEU A 1 192 ? 2.258 -2.055 -12.187 1.00 96.38 192 LEU A CA 1
ATOM 1512 C C . LEU A 1 192 ? 2.702 -1.958 -13.651 1.00 96.38 192 LEU A C 1
ATOM 1514 O O . LEU A 1 192 ? 2.098 -1.222 -14.428 1.00 96.38 192 LEU A O 1
ATOM 1518 N N . HIS A 1 193 ? 3.702 -2.754 -14.035 1.00 96.69 193 HIS A N 1
ATOM 1519 C CA . HIS A 1 193 ? 4.198 -2.841 -15.404 1.00 96.69 193 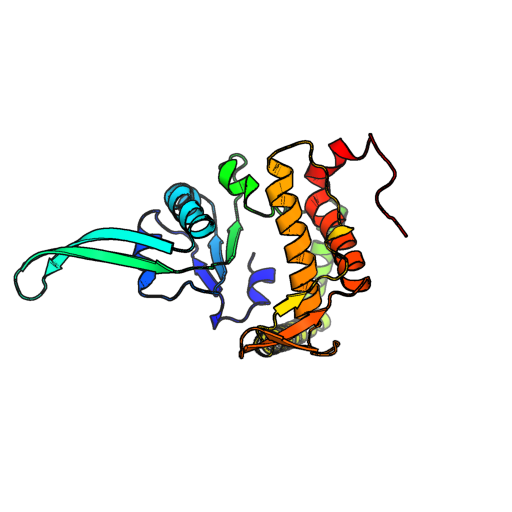HIS A CA 1
ATOM 1520 C C . HIS A 1 193 ? 3.474 -3.879 -16.279 1.00 96.69 193 HIS A C 1
ATOM 1522 O O . HIS A 1 193 ? 3.947 -4.192 -17.368 1.00 96.69 193 HIS A O 1
ATOM 1528 N N . GLN A 1 194 ? 2.333 -4.439 -15.855 1.00 96.62 194 GLN A N 1
ATOM 1529 C CA . GLN A 1 194 ? 1.702 -5.577 -16.547 1.00 96.62 194 GLN A CA 1
ATOM 1530 C C . GLN A 1 194 ? 1.404 -5.346 -18.039 1.00 96.62 194 GLN A C 1
ATOM 1532 O O . GLN A 1 194 ? 1.427 -6.291 -18.819 1.00 96.62 194 GLN A O 1
ATOM 1537 N N . TYR A 1 195 ? 1.148 -4.098 -18.445 1.00 96.88 195 TYR A N 1
ATOM 1538 C CA . TYR A 1 195 ? 0.869 -3.736 -19.839 1.00 96.88 195 TYR A CA 1
ATOM 1539 C C . TYR A 1 195 ? 2.132 -3.567 -20.695 1.00 96.88 195 TYR A C 1
ATOM 1541 O O . TYR A 1 195 ? 2.033 -3.441 -21.911 1.00 96.88 195 TYR A O 1
ATOM 1549 N N . GLN A 1 196 ? 3.317 -3.586 -20.080 1.00 96.50 196 GLN A N 1
ATOM 1550 C CA . GLN A 1 196 ? 4.619 -3.629 -20.750 1.00 96.50 196 GLN A CA 1
ATOM 1551 C C . GLN A 1 196 ? 5.220 -5.047 -20.753 1.00 96.50 196 GLN A C 1
ATOM 1553 O O . GLN A 1 196 ? 6.394 -5.219 -21.079 1.00 96.50 196 GLN A O 1
ATOM 1558 N N . ARG A 1 197 ? 4.443 -6.066 -20.361 1.00 94.81 197 ARG A N 1
ATOM 1559 C CA . ARG A 1 197 ? 4.891 -7.457 -20.216 1.00 94.81 197 ARG A CA 1
ATOM 1560 C C . ARG A 1 197 ? 4.089 -8.390 -21.114 1.00 94.81 197 ARG A C 1
ATOM 1562 O O . ARG A 1 197 ? 2.929 -8.143 -21.432 1.00 94.81 197 ARG A O 1
ATOM 1569 N N . GLU A 1 198 ? 4.706 -9.510 -21.468 1.00 96.69 198 GLU A N 1
ATOM 1570 C CA . GLU A 1 198 ? 3.992 -10.634 -22.063 1.00 96.69 198 GLU A CA 1
ATOM 1571 C C . GLU A 1 198 ? 3.147 -11.337 -20.989 1.00 96.69 198 GLU A C 1
ATOM 1573 O O . GLU A 1 198 ? 3.663 -11.752 -19.947 1.00 96.69 198 GLU A O 1
ATOM 1578 N N . VAL A 1 199 ? 1.844 -11.484 -21.245 1.00 97.75 199 VAL A N 1
ATOM 1579 C C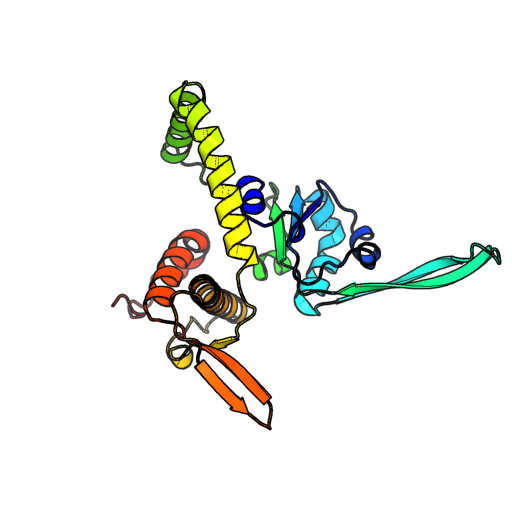A . VAL A 1 199 ? 0.946 -12.263 -20.385 1.00 97.75 199 VAL A CA 1
ATOM 1580 C C . VAL A 1 199 ? 1.027 -13.727 -20.794 1.00 97.75 199 VAL A C 1
ATOM 1582 O O . VAL A 1 199 ? 0.580 -14.109 -21.876 1.00 97.75 199 VAL A O 1
ATOM 1585 N N . LYS A 1 200 ? 1.575 -14.552 -19.906 1.00 97.69 200 LYS A N 1
ATOM 1586 C CA . LYS A 1 200 ? 1.719 -15.993 -20.097 1.00 97.69 200 LYS A CA 1
ATOM 1587 C C . LYS A 1 200 ? 0.511 -16.734 -19.540 1.00 97.69 200 LYS A C 1
ATOM 1589 O O . LYS A 1 200 ? -0.204 -16.246 -18.661 1.00 97.69 2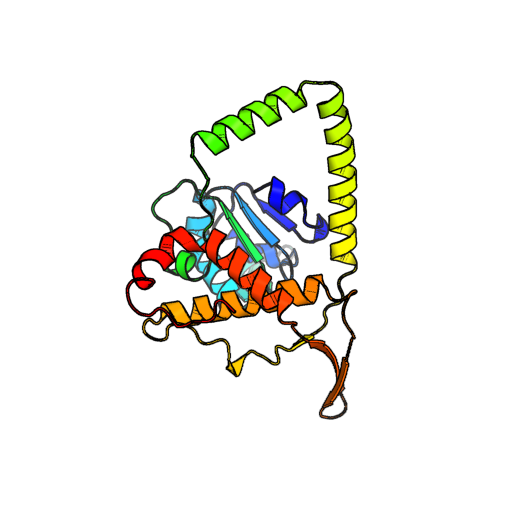00 LYS A O 1
ATOM 1594 N N . ARG A 1 201 ? 0.284 -17.939 -20.062 1.00 97.25 201 ARG A N 1
ATOM 1595 C CA . ARG A 1 201 ? -0.808 -18.824 -19.654 1.00 97.25 201 ARG A CA 1
ATOM 1596 C C . ARG A 1 201 ? -0.269 -20.209 -19.362 1.00 97.25 201 ARG A C 1
ATOM 1598 O O . ARG A 1 201 ? 0.532 -20.734 -20.129 1.00 97.25 201 ARG A O 1
ATOM 1605 N N . VAL A 1 202 ? -0.738 -20.800 -18.273 1.00 96.38 202 VAL A N 1
ATOM 1606 C CA . VAL A 1 202 ? -0.470 -22.199 -17.942 1.00 96.38 202 VAL A CA 1
ATOM 1607 C C . VAL A 1 202 ? -1.772 -22.881 -17.559 1.00 96.38 202 VAL A C 1
ATOM 1609 O O . VAL A 1 202 ? -2.599 -22.299 -16.857 1.00 96.38 202 VAL A O 1
ATOM 1612 N N . GLU A 1 203 ? -1.965 -24.106 -18.033 1.00 95.88 203 GLU A N 1
ATOM 1613 C CA . GLU A 1 203 ? -3.083 -24.940 -17.612 1.00 95.88 203 GLU A CA 1
ATOM 1614 C C . GLU A 1 203 ? -2.645 -25.830 -16.448 1.00 95.88 203 GLU A C 1
ATOM 1616 O O . GLU A 1 203 ? -1.640 -26.540 -16.523 1.00 95.88 203 GLU A O 1
ATOM 1621 N N . HIS A 1 204 ? -3.398 -25.796 -15.352 1.00 93.00 204 HIS A N 1
ATOM 1622 C CA . HIS A 1 204 ? -3.181 -26.674 -14.212 1.00 93.00 204 HIS A CA 1
ATOM 1623 C C . HIS A 1 204 ? -4.522 -27.209 -13.716 1.00 93.00 204 HIS A C 1
ATOM 1625 O O . HIS A 1 204 ? -5.394 -26.439 -13.322 1.00 93.00 204 HIS A O 1
ATOM 1631 N N . ARG A 1 205 ? -4.688 -28.540 -13.728 1.00 93.44 205 ARG A N 1
ATOM 1632 C CA . ARG A 1 205 ? -5.925 -29.225 -13.299 1.00 93.44 205 ARG A CA 1
ATOM 1633 C C . ARG A 1 205 ? -7.191 -28.690 -13.998 1.00 93.44 205 ARG A C 1
ATOM 1635 O O . ARG A 1 205 ? -8.215 -28.496 -13.351 1.00 93.44 205 ARG A O 1
ATOM 1642 N N . GLY A 1 206 ? -7.108 -28.423 -15.304 1.00 92.12 206 GLY A N 1
ATOM 1643 C CA . GLY A 1 206 ? -8.226 -27.906 -16.103 1.00 92.12 206 GLY A CA 1
ATOM 1644 C C . GLY A 1 206 ? -8.560 -26.427 -15.868 1.00 92.12 206 GLY A C 1
ATOM 1645 O O . GLY A 1 206 ? -9.573 -25.948 -16.368 1.00 92.12 206 GLY A O 1
ATOM 1646 N N . GLN A 1 207 ? -7.739 -25.693 -15.107 1.00 93.94 207 GLN A N 1
ATOM 1647 C CA . GLN A 1 207 ? -7.862 -24.244 -14.936 1.00 93.94 207 GLN A CA 1
ATOM 1648 C C . GLN A 1 207 ? -6.726 -23.524 -15.662 1.00 93.94 207 GLN A C 1
ATOM 1650 O O . GLN A 1 207 ? -5.557 -23.884 -15.511 1.00 93.94 207 GLN A O 1
ATOM 1655 N N . VAL A 1 208 ? -7.068 -22.481 -16.420 1.00 94.75 208 VAL A N 1
ATOM 1656 C CA . VAL A 1 208 ? -6.089 -21.595 -17.061 1.00 94.75 208 VAL A CA 1
ATOM 1657 C C . VAL A 1 208 ? -5.709 -20.488 -16.088 1.00 94.75 208 VAL A C 1
ATOM 1659 O O . VAL A 1 208 ? -6.563 -19.734 -15.623 1.00 94.75 208 VAL A O 1
ATOM 1662 N N . ILE A 1 209 ? -4.416 -20.376 -15.799 1.00 96.06 209 ILE A N 1
ATOM 1663 C CA . ILE A 1 209 ? -3.851 -19.331 -14.950 1.00 96.06 209 ILE A CA 1
ATOM 1664 C C . ILE A 1 209 ? -3.092 -18.354 -15.845 1.00 96.06 209 ILE A C 1
ATOM 1666 O O . ILE A 1 209 ? -2.123 -18.733 -16.505 1.00 96.06 209 ILE A O 1
ATOM 1670 N N . GLU A 1 210 ? -3.528 -17.094 -15.853 1.00 97.56 210 GLU A N 1
ATOM 1671 C CA . GLU A 1 210 ? -2.799 -15.998 -16.492 1.00 97.56 210 GLU A CA 1
ATOM 1672 C C . GLU A 1 210 ? -1.804 -15.377 -15.510 1.00 97.56 210 GLU A C 1
ATOM 1674 O O . GLU A 1 210 ? -2.151 -15.051 -14.366 1.00 97.56 210 GLU A O 1
ATOM 1679 N N . TYR A 1 211 ? -0.566 -15.196 -15.959 1.00 97.88 211 TYR A N 1
ATOM 1680 C CA . TYR A 1 211 ? 0.485 -14.618 -15.138 1.00 97.88 211 TYR A CA 1
ATOM 1681 C C . TYR A 1 211 ? 1.481 -13.797 -15.954 1.00 97.88 211 TYR A C 1
ATOM 1683 O O . TYR A 1 211 ? 1.628 -13.972 -17.161 1.00 97.88 211 TYR A O 1
ATOM 1691 N N . ILE A 1 212 ? 2.184 -12.908 -15.266 1.00 98.25 212 ILE A N 1
ATOM 1692 C CA . ILE A 1 212 ? 3.361 -12.206 -15.781 1.00 98.25 212 ILE A CA 1
ATOM 1693 C C . ILE A 1 212 ? 4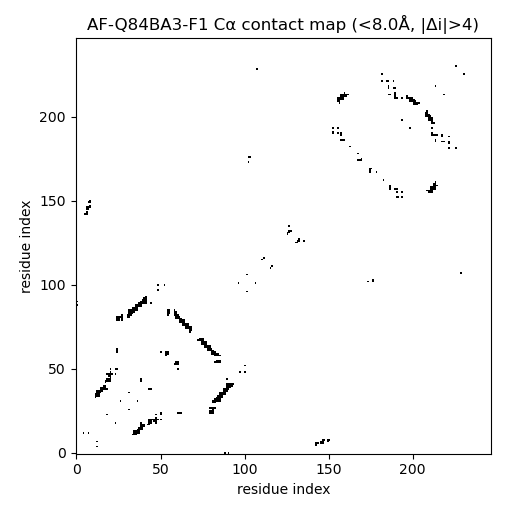.586 -12.615 -14.971 1.00 98.25 212 ILE A C 1
ATOM 1695 O O . ILE A 1 212 ? 4.473 -13.065 -13.826 1.00 98.25 212 ILE A O 1
ATOM 1699 N N . GLU A 1 213 ? 5.763 -12.446 -15.559 1.00 98.19 213 GLU A N 1
ATOM 1700 C CA . GLU A 1 213 ? 7.029 -12.713 -14.887 1.00 98.19 213 GLU A CA 1
ATOM 1701 C C . GLU A 1 213 ? 7.709 -11.418 -14.450 1.00 98.19 213 GLU A C 1
ATOM 1703 O O . GLU A 1 213 ? 7.688 -10.409 -15.152 1.00 98.19 213 GLU A O 1
ATOM 1708 N N . VAL A 1 214 ? 8.327 -11.470 -13.273 1.00 98.00 214 VAL A N 1
ATOM 1709 C CA . VAL A 1 214 ? 9.234 -10.429 -12.784 1.00 98.00 214 VAL A CA 1
ATOM 1710 C C . VAL A 1 214 ? 10.454 -10.343 -13.696 1.00 98.00 214 VAL A C 1
ATOM 1712 O O . VAL A 1 214 ? 11.082 -11.363 -13.984 1.00 98.00 214 VAL A O 1
ATOM 1715 N N . GLU A 1 215 ? 10.860 -9.127 -14.056 1.00 97.31 215 GLU A N 1
ATOM 1716 C CA . GLU A 1 215 ? 12.148 -8.872 -14.702 1.00 97.31 215 GLU A CA 1
ATOM 1717 C C . GLU A 1 215 ? 13.205 -8.368 -13.709 1.00 97.31 215 GLU A C 1
ATOM 1719 O O . GLU A 1 215 ? 12.917 -7.874 -12.617 1.00 97.31 215 GLU A O 1
ATOM 1724 N N . LYS A 1 216 ? 14.480 -8.432 -14.110 1.00 95.94 216 LYS A N 1
ATOM 1725 C CA . LYS A 1 216 ? 15.598 -7.913 -13.303 1.00 95.94 216 LYS A CA 1
ATOM 1726 C C . LYS A 1 216 ? 15.471 -6.415 -12.995 1.00 95.94 216 LYS A C 1
ATOM 1728 O O . LYS A 1 216 ? 15.928 -5.973 -11.944 1.00 95.94 216 LYS A O 1
ATOM 1733 N N . SER A 1 217 ? 14.852 -5.645 -13.891 1.00 96.50 217 SER A N 1
ATOM 1734 C CA . SER A 1 217 ? 14.583 -4.213 -13.711 1.00 96.50 217 SER A CA 1
ATOM 1735 C C . SER A 1 217 ? 13.658 -3.945 -12.518 1.00 96.50 217 SER A C 1
ATOM 1737 O O . SER A 1 217 ? 13.917 -3.020 -11.746 1.00 96.50 217 SER A O 1
ATOM 1739 N N . ASP A 1 218 ? 12.656 -4.800 -12.292 1.00 96.69 218 ASP A N 1
ATOM 1740 C CA . ASP A 1 218 ? 11.741 -4.696 -11.149 1.00 96.69 218 ASP A CA 1
ATOM 1741 C C . ASP A 1 218 ? 12.486 -4.934 -9.825 1.00 96.69 218 ASP A C 1
ATOM 1743 O O . ASP A 1 218 ? 12.287 -4.216 -8.845 1.00 96.69 218 ASP A O 1
ATOM 1747 N N . ILE A 1 219 ? 13.413 -5.900 -9.810 1.00 94.94 219 ILE A N 1
ATOM 1748 C CA . ILE A 1 219 ? 14.279 -6.191 -8.656 1.00 94.94 219 ILE A CA 1
ATOM 1749 C C . ILE A 1 219 ? 15.229 -5.018 -8.381 1.00 94.94 219 ILE A C 1
ATOM 1751 O O . ILE A 1 219 ? 15.401 -4.614 -7.229 1.00 94.94 219 ILE A O 1
ATOM 1755 N N . ALA A 1 220 ? 15.835 -4.442 -9.422 1.00 94.31 220 ALA A N 1
ATOM 1756 C CA . ALA A 1 220 ? 16.712 -3.282 -9.283 1.00 94.31 220 ALA A CA 1
ATOM 1757 C C . ALA A 1 220 ? 15.962 -2.074 -8.693 1.00 94.31 220 ALA A C 1
ATOM 1759 O O . ALA A 1 220 ? 16.454 -1.434 -7.756 1.00 94.31 220 ALA A O 1
ATOM 1760 N N . LEU A 1 221 ? 14.743 -1.811 -9.173 1.00 95.00 221 LEU A N 1
ATOM 1761 C CA . LEU A 1 221 ? 13.893 -0.752 -8.635 1.00 95.00 221 LEU A CA 1
ATOM 1762 C C . LEU A 1 221 ? 13.471 -1.044 -7.187 1.00 95.00 221 LEU A C 1
ATOM 1764 O O . LEU A 1 221 ? 13.565 -0.161 -6.331 1.00 95.00 221 LEU A O 1
ATOM 1768 N N . ALA A 1 222 ? 13.088 -2.286 -6.877 1.00 93.38 222 ALA A N 1
ATOM 1769 C CA . ALA A 1 222 ? 12.772 -2.704 -5.513 1.00 93.38 222 ALA A CA 1
ATOM 1770 C C . ALA A 1 222 ? 13.957 -2.479 -4.561 1.00 93.38 222 ALA A C 1
ATOM 1772 O O . ALA A 1 222 ? 13.769 -1.950 -3.467 1.00 93.38 222 ALA A O 1
ATOM 1773 N N . ASN A 1 223 ? 15.183 -2.801 -4.982 1.00 90.81 223 ASN A N 1
ATOM 1774 C CA . ASN A 1 223 ? 16.404 -2.558 -4.207 1.00 90.81 223 ASN A CA 1
ATOM 1775 C C . ASN A 1 223 ? 16.648 -1.066 -3.943 1.00 90.81 223 ASN A C 1
ATOM 1777 O O . ASN A 1 223 ? 17.006 -0.674 -2.823 1.00 90.81 223 ASN A O 1
ATOM 1781 N N . GLN A 1 224 ? 16.434 -0.219 -4.953 1.00 91.12 224 GLN A N 1
ATOM 1782 C CA . GLN A 1 224 ? 16.572 1.231 -4.819 1.00 91.12 224 GLN A CA 1
ATOM 1783 C C . GLN A 1 224 ? 15.549 1.802 -3.826 1.00 91.12 224 GLN A C 1
ATOM 1785 O O . GLN A 1 224 ? 15.914 2.582 -2.939 1.00 91.12 224 GLN A O 1
ATOM 1790 N N . LEU A 1 225 ? 14.283 1.391 -3.944 1.00 89.62 225 LEU A N 1
ATOM 1791 C CA . LEU A 1 225 ? 13.202 1.822 -3.055 1.00 89.62 225 LEU A CA 1
ATOM 1792 C C . LEU A 1 225 ? 13.400 1.300 -1.632 1.00 89.62 225 LEU A C 1
ATOM 1794 O O . LEU A 1 225 ? 13.324 2.074 -0.677 1.00 89.62 225 LEU A O 1
ATOM 1798 N N . HIS A 1 226 ? 13.734 0.018 -1.483 1.00 83.19 226 HIS A N 1
ATOM 1799 C CA . HIS A 1 226 ? 14.023 -0.595 -0.191 1.00 83.19 226 HIS A CA 1
ATOM 1800 C C . HIS A 1 226 ? 15.150 0.158 0.519 1.00 83.19 226 HIS A C 1
ATOM 1802 O O . HIS A 1 226 ? 14.995 0.552 1.671 1.00 83.19 226 HIS A O 1
ATOM 1808 N N . THR A 1 227 ? 16.248 0.469 -0.176 1.00 80.12 227 THR A N 1
ATOM 1809 C CA . THR A 1 227 ? 17.362 1.222 0.421 1.00 80.12 227 THR A CA 1
ATOM 1810 C C . THR A 1 227 ? 16.919 2.588 0.945 1.00 80.12 227 THR A C 1
ATOM 1812 O O . THR A 1 227 ? 17.333 2.972 2.033 1.00 80.12 227 THR A O 1
ATOM 1815 N N . ARG A 1 228 ? 16.056 3.311 0.222 1.00 76.69 228 ARG A N 1
ATOM 1816 C CA . ARG A 1 228 ? 15.573 4.639 0.642 1.00 76.69 228 ARG A CA 1
ATOM 1817 C C . ARG A 1 228 ? 14.573 4.570 1.794 1.00 76.69 228 ARG A C 1
ATOM 1819 O O . ARG A 1 228 ? 14.682 5.346 2.736 1.00 76.69 228 ARG A O 1
ATOM 1826 N N . CYS A 1 229 ? 13.629 3.636 1.741 1.00 68.38 229 CYS A N 1
ATOM 1827 C CA . CYS A 1 229 ? 12.558 3.536 2.733 1.00 68.38 229 CYS A CA 1
ATOM 1828 C C . CYS A 1 229 ? 12.975 2.774 4.005 1.00 68.38 229 CYS A C 1
ATOM 1830 O O . CYS A 1 229 ? 12.367 2.963 5.052 1.00 68.38 229 CYS A O 1
ATOM 1832 N N . TRP A 1 230 ? 14.013 1.930 3.944 1.00 65.12 230 TRP A N 1
ATOM 1833 C CA . TRP A 1 230 ? 14.428 1.054 5.051 1.00 65.12 230 TRP A CA 1
ATOM 1834 C C . TRP A 1 230 ? 15.784 1.436 5.672 1.00 65.12 230 TRP A C 1
ATOM 1836 O O . TRP A 1 230 ? 16.223 0.804 6.643 1.00 65.12 230 TRP A O 1
ATOM 1846 N N . ALA A 1 231 ? 16.443 2.487 5.160 1.00 49.34 231 ALA A N 1
ATOM 1847 C CA . ALA A 1 231 ? 17.775 2.944 5.582 1.00 49.34 231 ALA A CA 1
ATOM 1848 C C . ALA A 1 231 ? 17.928 3.128 7.103 1.00 49.34 231 ALA A C 1
ATOM 1850 O O . ALA A 1 231 ? 18.976 2.786 7.651 1.00 49.34 231 ALA A O 1
ATOM 1851 N N . GLY A 1 232 ? 16.888 3.601 7.800 1.00 45.91 232 GLY A N 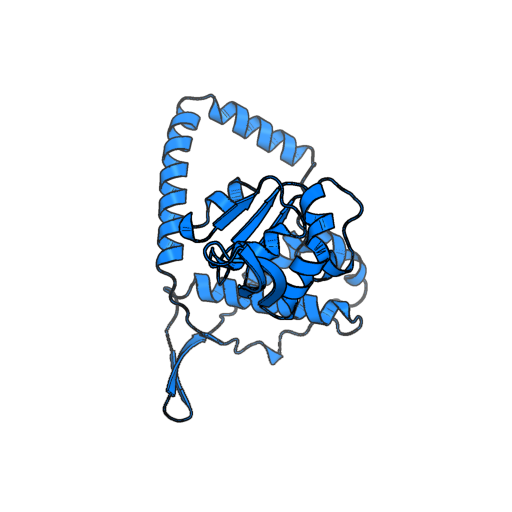1
ATOM 1852 C CA . GLY A 1 232 ? 16.942 3.886 9.239 1.00 45.91 232 GLY A CA 1
ATOM 1853 C C . GLY A 1 232 ? 17.063 2.655 10.151 1.00 45.91 232 GLY A C 1
ATOM 1854 O O . GLY A 1 232 ? 17.575 2.772 11.262 1.00 45.91 232 GLY A O 1
ATOM 1855 N N . ARG A 1 233 ? 16.646 1.458 9.704 1.00 48.09 233 ARG A N 1
ATOM 1856 C CA . ARG A 1 233 ? 16.697 0.220 10.522 1.00 48.09 233 ARG A CA 1
ATOM 1857 C C . ARG A 1 233 ? 17.715 -0.812 10.035 1.00 48.09 233 ARG A C 1
ATOM 1859 O O . ARG A 1 233 ? 18.159 -1.642 10.826 1.00 48.09 233 ARG A O 1
ATOM 1866 N N . TRP A 1 234 ? 18.131 -0.746 8.771 1.00 39.53 234 TRP A N 1
ATOM 1867 C CA . TRP A 1 234 ? 19.024 -1.736 8.154 1.00 39.53 234 TRP A CA 1
ATOM 1868 C C . TRP A 1 234 ? 20.524 -1.442 8.332 1.00 39.53 234 TRP A C 1
ATOM 1870 O O . TRP A 1 234 ? 21.350 -2.359 8.300 1.00 39.53 234 TRP A O 1
ATOM 1880 N N . MET A 1 235 ? 20.909 -0.179 8.565 1.00 31.42 235 MET A N 1
ATOM 1881 C CA . MET A 1 235 ? 22.324 0.230 8.572 1.00 31.42 235 MET A CA 1
ATOM 1882 C C . MET A 1 235 ? 23.177 -0.404 9.688 1.00 31.42 235 MET A C 1
ATOM 1884 O O . MET A 1 235 ? 24.399 -0.458 9.552 1.00 31.42 235 MET A O 1
ATOM 1888 N N . LYS A 1 236 ? 22.575 -0.984 10.739 1.00 32.25 236 LYS A N 1
ATOM 1889 C CA . LYS A 1 236 ? 23.324 -1.745 11.760 1.00 32.25 236 LYS A CA 1
ATOM 1890 C C . LYS A 1 236 ? 23.804 -3.128 11.284 1.00 32.25 236 LYS A C 1
ATOM 1892 O O . LYS A 1 236 ? 24.768 -3.637 11.848 1.00 32.25 236 LYS A O 1
ATOM 1897 N N . CYS A 1 237 ? 23.220 -3.716 10.234 1.00 33.22 237 CYS A N 1
ATOM 1898 C CA . CYS A 1 237 ? 23.649 -5.027 9.710 1.00 33.22 237 CYS A CA 1
ATOM 1899 C C . CYS A 1 237 ? 24.647 -4.940 8.543 1.00 33.22 237 CYS A C 1
ATOM 1901 O O . CYS A 1 237 ? 25.331 -5.918 8.245 1.00 33.22 237 CYS A O 1
ATOM 1903 N N . ARG A 1 238 ? 24.808 -3.768 7.914 1.00 32.91 238 ARG A N 1
ATOM 1904 C CA . ARG A 1 238 ? 25.678 -3.600 6.734 1.00 32.91 238 ARG A CA 1
ATOM 1905 C C . ARG A 1 238 ? 27.181 -3.720 7.032 1.00 32.91 238 ARG A C 1
ATOM 1907 O O . ARG A 1 238 ? 27.969 -3.851 6.105 1.00 32.91 238 ARG A O 1
ATOM 1914 N N . ARG A 1 239 ? 27.595 -3.723 8.306 1.00 31.23 239 ARG A N 1
ATOM 1915 C CA . ARG A 1 239 ? 29.014 -3.816 8.698 1.00 31.23 239 ARG A CA 1
ATOM 1916 C C . ARG A 1 239 ? 29.617 -5.226 8.660 1.00 31.23 239 ARG A C 1
ATOM 1918 O O . ARG A 1 239 ? 30.794 -5.343 8.980 1.00 31.23 239 ARG A O 1
ATOM 1925 N N . ARG A 1 240 ? 28.879 -6.292 8.301 1.00 32.56 240 ARG A N 1
ATOM 1926 C CA . ARG A 1 240 ? 29.423 -7.664 8.434 1.00 32.56 240 ARG A CA 1
ATOM 1927 C C . ARG A 1 240 ? 29.429 -8.607 7.234 1.00 32.56 240 ARG A C 1
ATOM 1929 O O . ARG A 1 240 ? 30.003 -9.672 7.408 1.00 32.56 240 ARG A O 1
ATOM 1936 N N . ARG A 1 241 ? 28.921 -8.272 6.043 1.00 32.56 241 ARG A N 1
ATOM 1937 C CA . ARG A 1 241 ? 29.177 -9.085 4.827 1.00 32.56 241 ARG A CA 1
ATOM 1938 C C . ARG A 1 241 ? 28.815 -8.321 3.550 1.00 32.56 241 ARG A C 1
ATOM 1940 O O . ARG A 1 241 ? 27.648 -8.166 3.207 1.00 32.56 241 ARG A O 1
ATOM 1947 N N . ALA A 1 242 ? 29.841 -7.829 2.864 1.00 31.77 242 ALA A N 1
ATOM 1948 C CA . ALA A 1 242 ? 29.769 -7.334 1.497 1.00 31.77 242 ALA A CA 1
ATOM 1949 C C . ALA A 1 242 ? 29.756 -8.541 0.546 1.00 31.77 242 ALA A C 1
ATOM 1951 O O . ALA A 1 242 ? 30.805 -9.128 0.298 1.00 31.77 242 ALA A O 1
ATOM 1952 N N . SER A 1 243 ? 28.579 -9.006 0.116 1.00 30.59 243 SER A N 1
ATOM 1953 C CA . SER A 1 243 ? 28.454 -10.030 -0.954 1.00 30.59 243 SER A CA 1
ATOM 1954 C C . SER A 1 243 ? 27.020 -10.258 -1.462 1.00 30.59 243 SER A C 1
ATOM 1956 O O . SER A 1 243 ? 26.745 -11.273 -2.091 1.00 30.59 243 SER A O 1
ATOM 1958 N N . CYS A 1 244 ? 26.078 -9.340 -1.237 1.00 32.44 244 CYS A N 1
ATOM 1959 C CA . CYS A 1 244 ? 24.737 -9.442 -1.826 1.00 32.44 244 CYS A CA 1
ATOM 1960 C C . CYS A 1 244 ? 24.571 -8.393 -2.929 1.00 32.44 244 CYS A C 1
ATOM 1962 O O . CYS A 1 244 ? 24.124 -7.282 -2.673 1.00 32.44 244 CYS A O 1
ATOM 1964 N N . TRP A 1 245 ? 25.037 -8.775 -4.124 1.00 34.09 245 TRP A N 1
ATOM 1965 C CA . TRP A 1 245 ? 24.618 -8.319 -5.455 1.00 34.09 245 TRP A CA 1
ATOM 1966 C C . TRP A 1 245 ? 24.281 -6.823 -5.602 1.00 34.09 245 TRP A C 1
ATOM 1968 O O . TRP A 1 245 ? 23.123 -6.423 -5.680 1.00 34.09 245 TRP A O 1
ATOM 1978 N N . CYS A 1 246 ? 25.336 -6.014 -5.728 1.00 28.83 246 CYS A N 1
ATOM 1979 C CA . CYS A 1 246 ? 25.352 -4.911 -6.687 1.00 28.83 246 CYS A CA 1
ATOM 1980 C C . CYS A 1 246 ? 26.014 -5.454 -7.960 1.00 28.83 246 CYS A C 1
ATOM 1982 O O . CYS A 1 246 ? 27.223 -5.687 -7.957 1.00 28.83 246 CYS A O 1
ATOM 1984 N N . GLY A 1 247 ? 25.219 -5.704 -8.995 1.00 28.88 247 GLY A N 1
ATOM 1985 C CA . GLY A 1 247 ? 25.648 -6.186 -10.306 1.00 28.88 247 GLY A CA 1
ATOM 1986 C C . GLY A 1 247 ? 24.449 -6.283 -11.227 1.00 28.88 247 GLY A C 1
ATOM 1987 O O . GLY A 1 247 ? 23.500 -7.000 -10.838 1.00 28.88 247 GLY A O 1
#